Protein AF-B4MRS8-F1 (afdb_monomer)

Organism: Drosophila willistoni (NCBI:txid7260)

Sequence (185 aa):
MADPSFFYTPELISNKNRDVPIPLPDVKRIEYVDEFMSNPDNYSGDIKALTDRLVEKVNECEHSVNLLRNEILQKCAALSQLKKDLLELQCQLRLPDAKERFVDKDEKVVVKFLDEETSYEYDMDTALNNFSVKMSLLYAEIIVTQNDIDVVEHFKNIAMANCTNVIDWFESNQRSEEVNQSTSC

Foldseek 3Di:
DDDPPPPPPPAQPLQVVDPDGQDADPFDFDPDLVVQCPDCVQHVPDLPVNLVVLVVNLVSLVVSLVVLVVVLVVLVVLLVVLVVVLVVLVVCCPDPCSCVQQPVVVPWDWDDGPPDPDIDTDRSVVNNVVSVVSNVVSVVSSVSSVVSSVVSVVSSVSSVVRSVVNVVVVVVVVVVVVVVVVVVD

Radius of gyration: 27.73 Å; Cα contacts (8 Å, |Δi|>4): 143; chains: 1; bounding box: 70×44×82 Å

Solvent-accessible surface area (backbone atoms only — not comparable to full-atom values): 10613 Å² total; per-residue (Å²): 135,82,80,86,78,77,74,78,70,86,69,57,72,58,37,81,80,44,97,72,63,77,74,72,69,95,65,74,74,71,87,51,62,70,64,48,58,68,32,63,91,65,31,79,85,47,67,63,65,42,44,52,58,35,49,48,48,29,50,46,24,51,52,42,40,52,54,43,51,52,48,43,53,52,49,52,51,42,50,53,49,53,54,48,55,51,52,50,54,54,50,50,64,70,41,94,57,30,60,54,42,52,66,75,62,58,48,65,42,78,48,64,54,85,92,45,96,63,71,47,77,27,53,64,69,59,40,55,50,50,54,53,52,52,50,55,50,48,53,52,51,44,53,45,37,50,53,36,37,56,54,38,51,51,41,26,52,39,29,48,50,43,43,50,54,54,51,54,50,52,58,53,49,53,54,52,52,54,54,56,58,66,70,73,112

pLDDT: mean 86.54, std 14.43, range [30.08, 95.88]

Nearest PDB structures (foldseek):
  6h2e-assembly1_P-2  TM=3.551E-01  e=6.543E-01  Aeromonas hydrophila subsp. hydrophila AL09-71
  6r1j-assembly1_D-2  TM=4.018E-01  e=1.081E+00  Aeromonas hydrophila J-1
  6h2d-assembly1_S  TM=4.235E-01  e=1.511E+00  Aeromonas hydrophila subsp. hydrophila AL09-71
  8i7o-assembly1_D4  TM=4.082E-01  e=1.511E+00  Mus musculus
  8j07-assembly1_8A  TM=4.144E-01  e=2.496E+00  Homo sapiens

Secondary structure (DSSP, 8-state):
---TT-------GGGGG-SS----------S-HHHHHH-TTT-SS-HHHHHHHHHHHHHHHHHHHHHHHHHHHHHHHHHHHHHHHHHHHHHHTTSTTHHIIIIIS-PPEEE--TT-S--EEE-HHHHHHHHHHHHHHHHHHHHHHHHHHHHHHHHHHHHHHHHHHHHHHHHHHHHHHHHHHHT--

Structure (mmCIF, N/CA/C/O backbone):
data_AF-B4MRS8-F1
#
_entry.id   AF-B4MRS8-F1
#
loop_
_atom_site.group_PDB
_atom_site.id
_atom_site.type_symbol
_atom_site.label_atom_id
_atom_site.label_alt_id
_atom_site.label_comp_id
_atom_site.label_asym_id
_atom_site.label_entity_id
_atom_site.label_seq_id
_atom_site.pdbx_PDB_ins_code
_atom_site.Cartn_x
_atom_site.Cartn_y
_atom_site.Cartn_z
_atom_site.occupancy
_atom_site.B_iso_or_equiv
_atom_site.auth_seq_id
_atom_site.auth_comp_id
_atom_site.auth_asym_id
_atom_site.auth_atom_id
_atom_site.pdbx_PDB_model_num
ATOM 1 N N . MET A 1 1 ? 4.739 -31.266 -21.211 1.00 32.66 1 MET A N 1
ATOM 2 C CA . MET A 1 1 ? 4.447 -30.020 -21.945 1.00 32.66 1 MET A CA 1
ATOM 3 C C . MET A 1 1 ? 3.941 -29.037 -20.912 1.00 32.66 1 MET A C 1
ATOM 5 O O . MET A 1 1 ? 2.901 -29.302 -20.329 1.00 32.66 1 MET A O 1
ATOM 9 N N . ALA A 1 2 ? 4.751 -28.038 -20.567 1.00 32.91 2 ALA A N 1
ATOM 10 C CA . ALA A 1 2 ? 4.361 -26.990 -19.631 1.00 32.91 2 ALA A CA 1
ATOM 11 C C . ALA A 1 2 ? 3.606 -25.915 -20.418 1.00 32.91 2 ALA A C 1
ATOM 13 O O . ALA A 1 2 ? 4.048 -25.533 -21.500 1.00 32.91 2 ALA A O 1
ATOM 14 N N . ASP A 1 3 ? 2.457 -25.506 -19.899 1.00 30.08 3 ASP A N 1
ATOM 15 C CA . ASP A 1 3 ? 1.628 -24.440 -20.448 1.00 30.08 3 ASP A CA 1
ATOM 16 C C . ASP A 1 3 ? 2.380 -23.095 -20.327 1.00 30.08 3 ASP A C 1
ATOM 18 O O . ASP A 1 3 ? 2.752 -22.723 -19.210 1.00 30.08 3 ASP A O 1
ATOM 22 N N . PRO A 1 4 ? 2.691 -22.384 -21.428 1.00 39.94 4 PRO A N 1
ATOM 23 C CA . PRO A 1 4 ? 3.527 -21.185 -21.383 1.00 39.94 4 PRO A CA 1
ATOM 24 C C . PRO A 1 4 ? 2.757 -19.902 -21.021 1.00 39.94 4 PRO A C 1
ATOM 26 O O . PRO A 1 4 ? 3.321 -18.817 -21.130 1.00 39.94 4 PRO A O 1
ATOM 29 N N . SER A 1 5 ? 1.489 -19.976 -20.597 1.00 38.50 5 SER A N 1
ATOM 30 C CA . SER A 1 5 ? 0.637 -18.787 -20.434 1.00 38.50 5 SER A CA 1
ATOM 31 C C . SER A 1 5 ? 0.381 -18.313 -19.001 1.00 38.50 5 SER A C 1
ATOM 33 O O . SER A 1 5 ? -0.515 -17.498 -18.798 1.00 38.50 5 SER A O 1
ATOM 35 N N . PHE A 1 6 ? 1.166 -18.726 -18.004 1.00 36.03 6 PHE A N 1
ATOM 36 C CA . PHE A 1 6 ? 1.234 -17.963 -16.751 1.00 36.03 6 PHE A CA 1
ATOM 37 C C . PHE A 1 6 ? 2.269 -16.844 -16.898 1.00 36.03 6 PHE A C 1
ATOM 39 O O . PHE A 1 6 ? 3.342 -16.874 -16.298 1.00 36.03 6 PHE A O 1
ATOM 46 N N . PHE A 1 7 ? 1.941 -15.833 -17.707 1.00 34.62 7 PHE A N 1
ATOM 47 C CA . PHE A 1 7 ? 2.542 -14.517 -17.522 1.00 34.62 7 PHE A CA 1
ATOM 48 C C . PHE A 1 7 ? 2.054 -14.019 -16.162 1.00 34.62 7 PHE A C 1
ATOM 50 O O . PHE A 1 7 ? 0.955 -13.487 -16.046 1.00 34.62 7 PHE A O 1
ATOM 57 N N . TYR A 1 8 ? 2.834 -14.278 -15.113 1.00 41.44 8 TYR A N 1
ATOM 58 C CA . TYR A 1 8 ? 2.624 -13.678 -13.804 1.00 41.44 8 TYR A CA 1
ATOM 59 C C . TYR A 1 8 ? 2.848 -12.176 -13.975 1.00 41.44 8 TYR A C 1
ATOM 61 O O . TYR A 1 8 ? 3.977 -11.699 -13.897 1.00 41.44 8 TYR A O 1
ATOM 69 N N . THR A 1 9 ? 1.791 -11.434 -14.299 1.00 51.19 9 THR A N 1
ATOM 70 C CA . THR A 1 9 ? 1.786 -9.989 -14.107 1.00 51.19 9 THR A CA 1
ATOM 71 C C . THR A 1 9 ? 1.809 -9.785 -12.599 1.00 51.19 9 THR A C 1
ATOM 73 O O . THR A 1 9 ? 0.861 -10.217 -11.938 1.00 51.19 9 THR A O 1
ATOM 76 N N . PRO A 1 10 ? 2.890 -9.226 -12.031 1.00 64.94 10 PRO A N 1
ATOM 77 C CA . PRO A 1 10 ? 2.929 -8.961 -10.607 1.00 64.94 10 PRO A CA 1
ATOM 78 C C . PRO A 1 10 ? 1.739 -8.062 -10.281 1.00 64.94 10 PRO A C 1
ATOM 80 O O . PRO A 1 10 ? 1.585 -6.991 -10.853 1.00 64.94 10 PRO A O 1
ATOM 83 N N . GLU A 1 11 ? 0.845 -8.545 -9.431 1.00 79.06 11 GLU A N 1
ATOM 84 C CA . GLU A 1 11 ? -0.301 -7.783 -8.957 1.00 79.06 11 GLU A CA 1
ATOM 85 C C . GLU A 1 11 ? -0.027 -7.379 -7.512 1.00 79.06 11 GLU A C 1
ATOM 87 O O . GLU A 1 11 ? 0.515 -8.170 -6.733 1.00 79.06 11 GLU A O 1
ATOM 92 N N . LEU A 1 12 ? -0.392 -6.148 -7.156 1.00 86.12 12 LEU A N 1
ATOM 93 C CA . LEU A 1 12 ? -0.320 -5.687 -5.775 1.00 86.12 12 LEU A CA 1
ATOM 94 C C . LEU A 1 12 ? -1.256 -6.536 -4.914 1.00 86.12 12 LEU A C 1
ATOM 96 O O . LEU A 1 12 ? -2.421 -6.742 -5.256 1.00 86.12 12 LEU A O 1
ATOM 100 N N . ILE A 1 13 ? -0.766 -7.028 -3.781 1.00 85.25 13 ILE A N 1
ATOM 101 C CA . ILE A 1 13 ? -1.531 -7.925 -2.911 1.00 85.25 13 ILE A CA 1
ATOM 102 C C . ILE A 1 13 ? -2.774 -7.200 -2.385 1.00 85.25 13 ILE A C 1
ATOM 104 O O . ILE A 1 13 ? -3.850 -7.799 -2.307 1.00 85.25 13 ILE A O 1
ATOM 108 N N . SER A 1 14 ? -2.647 -5.906 -2.079 1.00 84.50 14 SER A N 1
ATOM 109 C CA . SER A 1 14 ? -3.760 -5.072 -1.629 1.00 84.50 14 SER A CA 1
ATOM 110 C C . SER A 1 14 ? -4.868 -4.924 -2.674 1.00 84.50 14 SER A C 1
ATOM 112 O O . SER A 1 14 ? -6.012 -4.730 -2.277 1.00 84.50 14 SER A O 1
ATOM 114 N N . ASN A 1 15 ? -4.595 -5.073 -3.979 1.00 86.88 15 ASN A N 1
ATOM 115 C CA . ASN A 1 15 ? -5.623 -4.944 -5.022 1.00 86.88 15 ASN A CA 1
ATOM 116 C C . ASN A 1 15 ? -6.723 -6.004 -4.926 1.00 86.88 15 ASN A C 1
ATOM 118 O O . ASN A 1 15 ? -7.849 -5.734 -5.331 1.00 86.88 15 ASN A O 1
ATOM 122 N N . LYS A 1 16 ? -6.442 -7.166 -4.325 1.00 83.31 16 LYS A N 1
ATOM 123 C CA . LYS A 1 16 ? -7.421 -8.255 -4.169 1.00 83.31 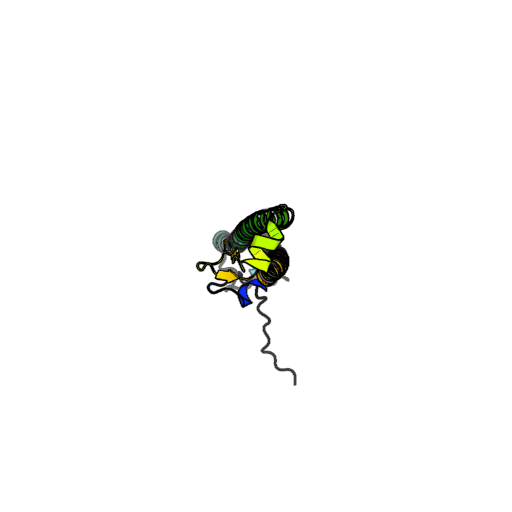16 LYS A CA 1
ATOM 124 C C . LYS A 1 16 ? -8.660 -7.859 -3.365 1.00 83.31 16 LYS A C 1
ATOM 126 O O . LYS A 1 16 ? -9.701 -8.486 -3.518 1.00 83.31 16 LYS A O 1
ATOM 131 N N . ASN A 1 17 ? -8.529 -6.840 -2.518 1.00 75.81 17 ASN A N 1
ATOM 132 C CA . ASN A 1 17 ? -9.584 -6.366 -1.627 1.00 75.81 17 ASN A CA 1
ATOM 133 C C . ASN A 1 17 ? -10.024 -4.927 -1.957 1.00 75.81 17 ASN A C 1
ATOM 135 O O . ASN A 1 17 ? -10.640 -4.279 -1.115 1.00 75.81 17 ASN A O 1
ATOM 139 N N . ARG A 1 18 ? -9.681 -4.399 -3.143 1.00 78.31 18 ARG A N 1
ATOM 140 C CA . ARG A 1 18 ? -10.050 -3.041 -3.573 1.00 78.31 18 ARG A CA 1
ATOM 141 C C . ARG A 1 18 ? -11.173 -3.064 -4.598 1.00 78.31 18 ARG A C 1
ATOM 143 O O . ARG A 1 18 ? -11.138 -3.854 -5.535 1.00 78.31 18 ARG A O 1
ATOM 150 N N . ASP A 1 19 ? -12.057 -2.076 -4.505 1.00 78.25 19 ASP A N 1
ATOM 151 C CA . ASP A 1 19 ? -13.017 -1.775 -5.572 1.00 78.25 19 ASP A CA 1
ATOM 152 C C . ASP A 1 19 ? -12.332 -1.147 -6.796 1.00 78.25 19 ASP A C 1
ATOM 154 O O . ASP A 1 19 ? -12.705 -1.414 -7.938 1.00 78.25 19 ASP A O 1
ATOM 158 N N . VAL A 1 20 ? -11.307 -0.317 -6.560 1.00 81.62 20 VAL A N 1
ATOM 159 C CA . VAL A 1 20 ? -10.505 0.331 -7.607 1.00 81.62 20 VAL A CA 1
ATOM 160 C C . VAL A 1 20 ? -9.033 -0.055 -7.434 1.00 81.62 20 VAL A C 1
ATOM 162 O O . VAL A 1 20 ? -8.395 0.385 -6.472 1.00 81.62 20 VAL A O 1
ATOM 165 N N . PRO A 1 21 ? -8.476 -0.876 -8.340 1.00 86.62 21 PRO A N 1
ATOM 166 C CA . PRO A 1 21 ? -7.089 -1.312 -8.251 1.00 86.62 21 PRO A CA 1
ATOM 167 C C . PRO A 1 21 ? -6.060 -0.179 -8.388 1.00 86.62 21 PRO A C 1
ATOM 169 O O . PRO A 1 21 ? -6.161 0.680 -9.260 1.00 86.62 21 PRO A O 1
ATOM 172 N N . ILE A 1 22 ? -5.016 -0.290 -7.566 1.00 86.81 22 ILE A N 1
ATOM 173 C CA . ILE A 1 22 ? -3.625 0.100 -7.819 1.00 86.81 22 ILE A CA 1
ATOM 174 C C . ILE A 1 22 ? -3.090 -0.123 -9.244 1.00 86.81 22 ILE A C 1
ATOM 176 O O . ILE A 1 22 ? -2.712 -1.277 -9.480 1.00 86.81 22 ILE A O 1
ATOM 180 N N . PRO A 1 23 ? -3.026 0.826 -10.203 1.00 84.50 23 PRO A N 1
ATOM 181 C CA . PRO A 1 23 ? -2.348 0.532 -11.465 1.00 84.50 23 PRO A CA 1
ATOM 182 C C . PRO A 1 23 ? -0.868 0.230 -11.207 1.00 84.50 23 PRO A C 1
ATOM 184 O O . PRO A 1 23 ? -0.184 1.003 -10.545 1.00 84.50 23 PRO A O 1
ATOM 187 N N . LEU A 1 24 ? -0.369 -0.884 -11.743 1.00 85.25 24 LEU A N 1
ATOM 188 C CA . LEU A 1 24 ? 1.055 -1.198 -11.729 1.00 85.25 24 LEU A CA 1
ATOM 189 C C . LEU A 1 24 ? 1.623 -0.994 -13.139 1.00 85.25 24 LEU A C 1
ATOM 191 O O . LEU A 1 24 ? 1.135 -1.630 -14.078 1.00 85.25 24 LEU A O 1
ATOM 195 N N . PRO A 1 25 ? 2.627 -0.125 -13.321 1.00 82.00 25 PRO A N 1
ATOM 196 C CA . PRO A 1 25 ? 3.234 0.071 -14.628 1.00 82.00 25 PRO A CA 1
ATOM 197 C C . PRO A 1 25 ? 3.997 -1.182 -15.077 1.00 82.00 25 PRO A C 1
ATOM 199 O O . PRO A 1 25 ? 4.723 -1.793 -14.292 1.00 82.00 25 PRO A O 1
ATOM 202 N N . ASP A 1 26 ? 3.861 -1.550 -16.356 1.00 85.50 26 ASP A N 1
ATOM 203 C CA . ASP A 1 26 ? 4.644 -2.635 -16.963 1.00 85.50 26 ASP A CA 1
ATOM 204 C C . ASP A 1 26 ? 6.094 -2.176 -17.151 1.00 85.50 26 ASP A C 1
ATOM 206 O O . ASP A 1 26 ? 6.454 -1.544 -18.149 1.00 85.50 26 ASP A O 1
ATOM 210 N N . VAL A 1 27 ? 6.916 -2.446 -16.139 1.00 89.12 27 VAL A N 1
ATOM 211 C CA . VAL A 1 27 ? 8.341 -2.133 -16.133 1.00 89.12 27 VAL A CA 1
ATOM 212 C C . VAL A 1 27 ? 9.137 -3.425 -16.200 1.00 89.12 27 VAL A C 1
ATOM 214 O O . VAL A 1 27 ? 9.132 -4.237 -15.274 1.00 89.12 27 VAL A O 1
ATOM 217 N N . LYS A 1 28 ? 9.891 -3.583 -17.288 1.00 90.19 28 LYS A N 1
ATOM 218 C CA . LYS A 1 28 ? 10.836 -4.686 -17.479 1.00 90.19 28 LYS A CA 1
ATOM 219 C C . LYS A 1 28 ? 12.243 -4.141 -17.596 1.00 90.19 28 LYS A C 1
ATOM 221 O O . LYS A 1 28 ? 12.466 -3.083 -18.184 1.00 90.19 28 LYS A O 1
ATOM 226 N N . ARG A 1 29 ? 13.200 -4.866 -17.030 1.00 92.06 29 ARG A N 1
ATOM 227 C CA . ARG A 1 29 ? 14.612 -4.514 -17.140 1.00 92.06 29 ARG A CA 1
ATOM 228 C C . ARG A 1 29 ? 15.071 -4.660 -18.588 1.00 92.06 29 ARG A C 1
ATOM 230 O O . ARG A 1 29 ? 14.783 -5.668 -19.226 1.00 92.06 29 ARG A O 1
ATOM 237 N N . ILE A 1 30 ? 15.822 -3.680 -19.073 1.00 93.25 30 ILE A N 1
ATOM 238 C CA . ILE A 1 30 ? 16.590 -3.812 -20.309 1.00 93.25 30 ILE A CA 1
ATOM 239 C C . ILE A 1 30 ? 17.845 -4.625 -19.972 1.00 93.25 30 ILE A C 1
ATOM 241 O O . ILE A 1 30 ? 18.734 -4.136 -19.273 1.00 93.25 30 ILE A O 1
ATOM 245 N N . GLU A 1 31 ? 17.892 -5.887 -20.401 1.00 91.12 31 GLU A N 1
ATOM 246 C CA . GLU A 1 31 ? 19.042 -6.771 -20.155 1.00 91.12 31 GLU A CA 1
ATOM 247 C C . GLU A 1 31 ? 20.226 -6.438 -21.070 1.00 91.12 31 GLU A C 1
ATOM 249 O O . GLU A 1 31 ? 21.360 -6.351 -20.600 1.00 91.12 31 GLU A O 1
ATOM 254 N N . TYR A 1 32 ? 19.944 -6.184 -22.351 1.00 93.19 32 TYR A N 1
ATOM 255 C CA . TYR A 1 32 ? 20.936 -5.895 -23.384 1.00 93.19 32 TYR A CA 1
ATOM 256 C C . TYR A 1 32 ? 20.579 -4.588 -24.092 1.00 93.19 32 TYR A C 1
ATOM 258 O O . TYR A 1 32 ? 19.674 -4.541 -24.925 1.00 93.19 32 TYR A O 1
ATOM 266 N N . VAL A 1 33 ? 21.275 -3.504 -23.734 1.00 92.81 33 VAL A N 1
ATOM 267 C CA . VAL A 1 33 ? 20.969 -2.163 -24.257 1.00 92.81 33 VAL A CA 1
ATOM 268 C C . VAL A 1 33 ? 21.228 -2.056 -25.762 1.00 92.81 33 VAL A C 1
ATOM 270 O O . VAL A 1 33 ? 20.426 -1.444 -26.455 1.00 92.81 33 VAL A O 1
AT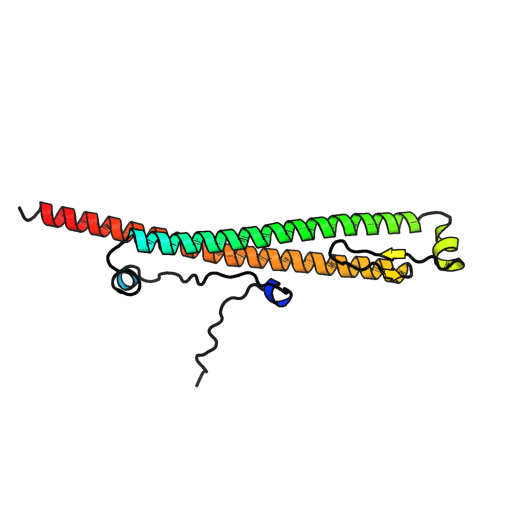OM 273 N N . ASP A 1 34 ? 22.258 -2.721 -26.294 1.00 91.81 34 ASP A N 1
ATOM 274 C CA . ASP A 1 34 ? 22.552 -2.725 -27.735 1.00 91.81 34 ASP A CA 1
ATOM 275 C C . ASP A 1 34 ? 21.400 -3.324 -28.553 1.00 91.81 34 ASP A C 1
ATOM 277 O O . ASP A 1 34 ? 20.960 -2.745 -29.546 1.00 91.81 34 ASP A O 1
ATOM 281 N N . GLU A 1 35 ? 20.871 -4.470 -28.114 1.00 93.62 35 GLU A N 1
ATOM 282 C CA . GLU A 1 35 ? 19.734 -5.134 -28.760 1.00 93.62 35 GLU A CA 1
ATOM 283 C C . GLU A 1 35 ? 18.461 -4.300 -28.626 1.00 93.62 35 GLU A C 1
ATOM 285 O O . GLU A 1 35 ? 17.704 -4.143 -29.585 1.00 93.62 35 GLU A O 1
ATOM 290 N N . PHE A 1 36 ? 18.246 -3.723 -27.441 1.00 93.75 36 PHE A N 1
ATOM 291 C CA . PHE A 1 36 ? 17.111 -2.853 -27.178 1.00 93.75 36 PHE A CA 1
ATOM 292 C C . PHE A 1 36 ? 17.115 -1.626 -28.096 1.00 93.75 36 PHE A C 1
ATOM 294 O O . PHE A 1 36 ? 16.091 -1.338 -28.711 1.00 93.75 36 PHE A O 1
ATOM 301 N N . MET A 1 37 ? 18.261 -0.951 -28.223 1.00 91.06 37 MET A N 1
ATOM 302 C CA . MET A 1 37 ? 18.445 0.245 -29.052 1.00 91.06 37 MET A CA 1
ATOM 303 C C . MET A 1 37 ? 18.463 -0.066 -30.553 1.00 91.06 37 MET A C 1
ATOM 305 O O . MET A 1 37 ? 18.126 0.796 -31.358 1.00 91.06 37 MET A O 1
ATOM 309 N N . SER A 1 38 ? 18.812 -1.291 -30.951 1.00 91.12 38 SER A N 1
ATOM 310 C CA . SER A 1 38 ? 18.778 -1.721 -32.358 1.00 91.12 38 SER A CA 1
ATOM 311 C C . SER A 1 38 ? 17.364 -2.044 -32.858 1.00 91.12 38 SER A C 1
ATOM 313 O O . SER A 1 38 ? 17.156 -2.183 -34.064 1.00 91.12 38 SER A O 1
ATOM 315 N N . ASN A 1 39 ? 16.389 -2.192 -31.955 1.00 91.75 39 ASN A N 1
ATOM 316 C CA . ASN A 1 39 ? 15.009 -2.491 -32.317 1.00 91.75 39 ASN A CA 1
ATOM 317 C C . ASN A 1 39 ? 14.227 -1.195 -32.639 1.00 91.75 39 ASN A C 1
ATOM 319 O O . ASN A 1 39 ? 14.040 -0.370 -31.739 1.00 91.75 39 ASN A O 1
ATOM 323 N N . PRO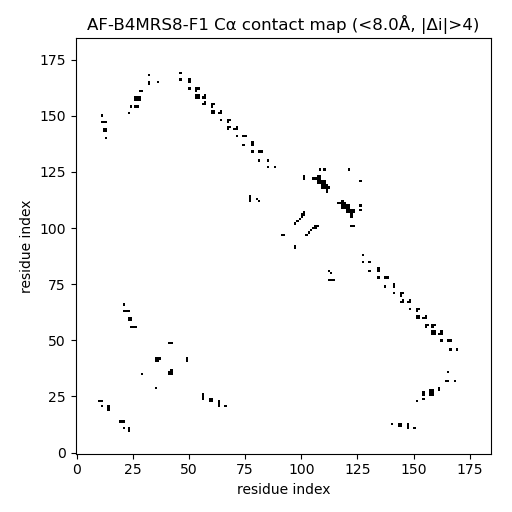 A 1 40 ? 13.698 -1.030 -33.869 1.00 88.69 40 PRO A N 1
ATOM 324 C CA . PRO A 1 40 ? 12.954 0.167 -34.265 1.00 88.69 40 PRO A CA 1
ATOM 325 C C . PRO A 1 40 ? 11.642 0.382 -33.491 1.00 88.69 40 PRO A C 1
ATOM 327 O O . PRO A 1 40 ? 11.182 1.519 -33.396 1.00 88.69 40 PRO A O 1
ATOM 330 N N . ASP A 1 41 ? 11.057 -0.669 -32.904 1.00 89.12 41 ASP A N 1
ATOM 331 C CA . ASP A 1 41 ? 9.861 -0.558 -32.052 1.00 89.12 41 ASP A CA 1
ATOM 332 C C . ASP A 1 41 ? 10.183 0.102 -30.696 1.00 89.12 41 ASP A C 1
ATOM 334 O O . ASP A 1 41 ? 9.331 0.732 -30.056 1.00 89.12 41 ASP A O 1
ATOM 338 N N . ASN A 1 42 ? 11.436 -0.024 -30.251 1.00 87.50 42 ASN A N 1
ATOM 339 C CA . ASN A 1 42 ? 11.927 0.567 -29.010 1.00 87.50 42 ASN A CA 1
ATOM 340 C C . ASN A 1 42 ? 12.538 1.949 -29.257 1.00 87.50 42 ASN A C 1
ATOM 342 O O . ASN A 1 42 ? 12.229 2.889 -28.525 1.00 87.50 42 ASN A O 1
ATOM 346 N N . TYR A 1 43 ? 13.375 2.077 -30.290 1.00 90.94 43 TYR A N 1
ATOM 347 C CA . TYR A 1 43 ? 14.137 3.281 -30.597 1.00 90.94 43 TYR A CA 1
ATOM 348 C C . TYR A 1 43 ? 14.028 3.655 -32.079 1.00 90.94 43 TYR A C 1
ATOM 350 O O . TYR A 1 43 ? 14.567 2.989 -32.958 1.00 90.94 43 TYR A O 1
ATOM 358 N N . SER A 1 44 ? 13.374 4.782 -32.359 1.00 89.31 44 SER A N 1
ATOM 359 C CA . SER A 1 44 ? 13.171 5.302 -33.717 1.00 89.31 44 SER A CA 1
ATOM 360 C C . SER A 1 44 ? 14.241 6.312 -34.157 1.00 89.31 44 SER A C 1
ATOM 362 O O . SER A 1 44 ? 13.993 7.108 -35.061 1.00 89.31 44 SER A O 1
ATOM 364 N N . GLY A 1 45 ? 15.397 6.353 -33.485 1.00 85.88 45 GLY A N 1
ATOM 365 C CA . GLY A 1 45 ? 16.421 7.385 -33.699 1.00 85.88 45 GLY A CA 1
ATOM 366 C C . GLY A 1 45 ? 16.229 8.668 -32.876 1.00 85.88 45 GLY A C 1
ATOM 367 O O . GLY A 1 45 ? 17.063 9.565 -32.956 1.00 85.88 45 GLY A O 1
ATOM 368 N N . ASP A 1 46 ? 15.156 8.765 -32.082 1.00 90.75 46 ASP A N 1
ATOM 369 C CA . ASP A 1 46 ? 14.882 9.904 -31.199 1.00 90.75 46 ASP A CA 1
ATOM 370 C C . ASP A 1 46 ? 15.089 9.510 -29.730 1.00 90.75 46 ASP A C 1
ATOM 372 O O . ASP A 1 46 ? 14.231 8.891 -29.092 1.00 90.75 46 ASP A O 1
ATOM 376 N N . ILE A 1 47 ? 16.257 9.871 -29.190 1.00 91.44 47 ILE A N 1
ATOM 377 C CA . ILE A 1 47 ? 16.626 9.562 -27.803 1.00 91.44 47 ILE A CA 1
ATOM 378 C C . ILE A 1 47 ? 15.736 10.295 -26.802 1.00 91.44 47 ILE A C 1
ATOM 380 O O . ILE A 1 47 ? 15.481 9.780 -25.713 1.00 91.44 47 ILE A O 1
ATOM 384 N N . LYS A 1 48 ? 15.226 11.476 -27.168 1.00 91.31 48 LYS A N 1
ATOM 385 C CA . LYS A 1 48 ? 14.369 12.268 -26.294 1.00 91.31 48 LYS A CA 1
ATOM 386 C C . LYS A 1 48 ? 13.017 11.587 -26.148 1.00 91.31 48 LYS A C 1
ATOM 388 O O . LYS A 1 48 ? 12.585 11.367 -25.025 1.00 91.31 48 LYS A O 1
ATOM 393 N N . ALA A 1 49 ? 12.405 11.171 -27.256 1.00 92.25 49 ALA A N 1
ATOM 394 C CA . ALA A 1 49 ? 11.137 10.443 -27.223 1.00 92.25 49 ALA A CA 1
ATOM 395 C C . ALA A 1 49 ? 11.235 9.131 -26.419 1.00 92.25 49 ALA A C 1
ATOM 397 O O . ALA A 1 49 ? 10.324 8.796 -25.660 1.00 92.25 49 ALA A O 1
ATOM 398 N N . LEU A 1 50 ? 12.347 8.398 -26.549 1.00 92.62 50 LEU A N 1
ATOM 399 C CA . LEU A 1 50 ? 12.599 7.196 -25.749 1.00 92.62 50 LEU A CA 1
ATOM 400 C C . LEU A 1 50 ? 12.775 7.525 -24.258 1.00 92.62 50 LEU A C 1
ATOM 402 O O . LEU A 1 50 ? 12.164 6.878 -23.408 1.00 92.62 50 LEU A O 1
ATOM 406 N N . THR A 1 51 ? 13.572 8.542 -23.938 1.00 92.25 51 THR A N 1
ATOM 407 C CA . THR A 1 51 ? 13.800 8.969 -22.551 1.00 92.25 51 THR A CA 1
ATOM 408 C C . THR A 1 51 ? 12.504 9.448 -21.901 1.00 92.25 51 THR A C 1
ATOM 410 O O . THR A 1 51 ? 12.212 9.037 -20.782 1.00 92.25 51 THR A O 1
ATOM 413 N N . ASP A 1 52 ? 11.682 10.228 -22.608 1.00 93.88 52 ASP A N 1
ATOM 414 C CA . ASP A 1 52 ? 10.386 10.709 -22.118 1.00 93.88 52 ASP A CA 1
ATOM 415 C C . ASP A 1 52 ? 9.456 9.530 -21.770 1.00 93.88 52 ASP A C 1
ATOM 417 O O . ASP A 1 52 ? 8.876 9.508 -20.683 1.00 93.88 52 ASP A O 1
ATOM 421 N N . ARG A 1 53 ? 9.389 8.493 -22.623 1.00 92.69 53 ARG A N 1
ATOM 422 C CA . ARG A 1 53 ? 8.628 7.255 -22.348 1.00 92.69 53 ARG A CA 1
ATOM 423 C C . ARG A 1 53 ? 9.135 6.505 -21.114 1.00 92.69 53 ARG A C 1
ATOM 425 O O . ARG A 1 53 ? 8.339 5.966 -20.348 1.00 92.69 53 ARG A O 1
ATOM 432 N N . LEU A 1 54 ? 10.451 6.411 -20.925 1.00 92.81 54 LEU A N 1
ATOM 433 C CA . LEU A 1 54 ? 11.024 5.713 -19.769 1.00 92.81 54 LEU A CA 1
ATOM 434 C C . LEU A 1 54 ? 10.827 6.518 -18.472 1.00 92.81 54 LEU A C 1
ATOM 436 O O . LEU A 1 54 ? 10.512 5.943 -17.430 1.00 92.81 54 LEU A O 1
ATOM 440 N N . VAL A 1 55 ? 10.930 7.848 -18.539 1.00 94.38 55 VAL A N 1
ATOM 441 C CA . VAL A 1 55 ? 10.629 8.758 -17.424 1.00 94.38 55 VAL A CA 1
ATOM 442 C C . VAL A 1 55 ? 9.149 8.701 -17.048 1.00 94.38 55 VAL A C 1
ATOM 444 O O . VAL A 1 55 ? 8.825 8.697 -15.861 1.00 94.38 55 VAL A O 1
ATOM 447 N N . GLU A 1 56 ? 8.244 8.580 -18.019 1.00 95.06 56 GLU A N 1
ATOM 448 C CA . GLU A 1 56 ? 6.820 8.357 -17.756 1.00 95.06 56 GLU A CA 1
ATOM 449 C C . GLU A 1 56 ? 6.602 7.110 -16.886 1.00 95.06 56 GLU A C 1
ATOM 451 O O . GLU A 1 56 ? 5.874 7.179 -15.897 1.00 95.06 56 GLU A O 1
ATOM 456 N N . LYS A 1 57 ? 7.329 6.012 -17.137 1.00 93.62 57 LYS A N 1
ATOM 457 C CA . LYS A 1 57 ? 7.277 4.813 -16.280 1.00 93.62 57 LYS A CA 1
ATOM 458 C C . LYS A 1 57 ? 7.766 5.054 -14.857 1.00 93.62 57 LYS A C 1
ATOM 460 O O . LYS A 1 57 ? 7.175 4.522 -13.915 1.00 93.62 57 LYS A O 1
ATOM 465 N N . VAL A 1 58 ? 8.795 5.880 -14.669 1.00 95.12 58 VAL A N 1
ATOM 466 C CA . VAL A 1 58 ? 9.245 6.291 -13.326 1.00 95.12 58 VAL A CA 1
ATOM 467 C C . VAL A 1 58 ? 8.141 7.073 -12.608 1.00 95.12 58 VAL A C 1
ATOM 469 O O . VAL A 1 58 ? 7.855 6.796 -11.440 1.00 95.12 58 VAL A O 1
ATOM 472 N N . ASN A 1 59 ? 7.487 7.999 -13.312 1.00 95.69 59 ASN A N 1
ATOM 473 C CA . ASN A 1 59 ? 6.408 8.821 -12.767 1.00 95.69 59 ASN A CA 1
ATOM 474 C C . ASN A 1 59 ? 5.163 7.989 -12.424 1.00 95.69 59 ASN A C 1
ATOM 476 O O . ASN A 1 59 ? 4.556 8.201 -11.376 1.00 95.69 59 ASN A O 1
ATOM 480 N N . GLU A 1 60 ? 4.802 7.009 -13.257 1.00 94.75 60 GLU A N 1
ATOM 481 C CA . GLU A 1 60 ? 3.720 6.055 -12.979 1.00 94.75 60 GLU A CA 1
ATOM 482 C C . GLU A 1 60 ? 4.005 5.235 -11.705 1.00 94.75 60 GLU A C 1
ATOM 484 O O . GLU A 1 60 ? 3.123 5.068 -10.854 1.00 94.75 60 GLU A O 1
ATOM 489 N N . CYS A 1 61 ? 5.249 4.768 -11.521 1.00 95.00 61 CYS A N 1
ATOM 490 C CA . CYS A 1 61 ? 5.653 4.076 -10.292 1.00 95.00 61 CYS A CA 1
ATOM 491 C C . CYS A 1 61 ? 5.543 5.006 -9.077 1.00 95.00 61 CYS A C 1
ATOM 493 O O . CYS A 1 61 ? 5.002 4.629 -8.040 1.00 95.00 61 CYS A O 1
ATOM 495 N N . GLU A 1 62 ? 6.038 6.239 -9.195 1.00 95.75 62 GLU A N 1
ATOM 496 C CA . GLU A 1 62 ? 6.001 7.219 -8.110 1.00 95.75 62 GLU A CA 1
ATOM 497 C C . GLU A 1 62 ? 4.574 7.606 -7.716 1.00 95.75 62 GLU A C 1
ATOM 499 O O . GLU A 1 62 ? 4.259 7.697 -6.528 1.00 95.75 62 GLU A O 1
ATOM 504 N N . HIS A 1 63 ? 3.689 7.769 -8.697 1.00 95.19 63 HIS A N 1
ATOM 505 C CA . HIS A 1 63 ? 2.272 7.987 -8.449 1.00 95.19 63 HIS A CA 1
ATOM 506 C C . HIS A 1 63 ? 1.668 6.840 -7.628 1.00 95.19 63 HIS A C 1
ATOM 508 O O . HIS A 1 63 ? 1.017 7.082 -6.610 1.00 95.19 63 HIS A O 1
ATOM 514 N N . SER A 1 64 ? 1.959 5.599 -8.013 1.00 94.56 64 SER A N 1
ATOM 515 C CA . SER A 1 64 ? 1.465 4.397 -7.335 1.00 94.56 64 SER A CA 1
ATOM 516 C C . SER A 1 64 ? 1.991 4.283 -5.898 1.00 94.56 64 SER A C 1
ATOM 518 O O . SER A 1 64 ? 1.213 4.034 -4.976 1.00 94.56 64 SER A O 1
ATOM 520 N N . VAL A 1 65 ? 3.279 4.573 -5.666 1.00 95.50 65 VAL A N 1
ATOM 521 C CA . VAL A 1 65 ? 3.861 4.657 -4.311 1.00 95.50 65 VAL A CA 1
ATOM 522 C C . VAL A 1 65 ? 3.145 5.708 -3.463 1.00 95.50 65 VAL A C 1
ATOM 524 O O . VAL A 1 65 ? 2.846 5.463 -2.295 1.00 95.50 65 VAL A O 1
ATOM 527 N N . ASN A 1 66 ? 2.848 6.880 -4.028 1.00 95.75 66 ASN A N 1
ATOM 528 C CA . ASN A 1 66 ? 2.171 7.948 -3.295 1.00 95.75 66 ASN A CA 1
ATOM 529 C C . ASN A 1 66 ? 0.741 7.561 -2.899 1.00 95.75 66 ASN A C 1
ATOM 531 O O . ASN A 1 66 ? 0.327 7.847 -1.775 1.00 95.75 66 ASN A O 1
ATOM 535 N N . LEU A 1 67 ? 0.005 6.875 -3.778 1.00 94.44 67 LEU A N 1
ATOM 536 C CA . LEU A 1 67 ? -1.319 6.340 -3.451 1.00 94.44 67 LEU A CA 1
ATOM 537 C C . LEU A 1 67 ? -1.247 5.340 -2.287 1.00 94.44 67 LEU A C 1
ATOM 539 O O . LEU A 1 67 ? -1.974 5.494 -1.305 1.00 94.44 67 LEU A O 1
ATOM 543 N N . LEU A 1 68 ? -0.318 4.381 -2.348 1.00 94.56 68 LEU A N 1
ATOM 544 C CA . LEU A 1 68 ? -0.120 3.383 -1.291 1.00 94.56 68 LEU A CA 1
ATOM 545 C C . LEU A 1 68 ? 0.298 4.021 0.046 1.00 94.56 68 LEU A C 1
ATOM 547 O O . LEU A 1 68 ? -0.212 3.652 1.104 1.00 94.56 68 LEU A O 1
ATOM 551 N N . ARG A 1 69 ? 1.183 5.026 0.025 1.00 95.88 69 ARG A N 1
ATOM 552 C CA . ARG A 1 69 ? 1.585 5.769 1.234 1.00 95.88 69 ARG A CA 1
ATOM 553 C C . ARG A 1 69 ? 0.419 6.526 1.860 1.00 95.88 69 ARG A C 1
ATOM 555 O O . ARG A 1 69 ? 0.257 6.488 3.079 1.00 95.88 69 ARG A O 1
ATOM 562 N N . ASN A 1 70 ? -0.399 7.191 1.047 1.00 94.62 70 ASN A N 1
ATOM 563 C CA . ASN A 1 70 ? -1.585 7.896 1.534 1.00 94.62 70 ASN A CA 1
ATOM 564 C C . ASN A 1 70 ? -2.568 6.938 2.214 1.00 94.62 70 ASN A C 1
ATOM 566 O O . ASN A 1 70 ? -3.145 7.267 3.248 1.00 94.62 70 ASN A O 1
ATOM 570 N N . GLU A 1 71 ? -2.714 5.733 1.680 1.00 92.25 71 GLU A N 1
ATOM 571 C CA . GLU A 1 71 ? -3.557 4.701 2.270 1.00 92.25 71 GLU A CA 1
ATOM 572 C C . GLU A 1 71 ? -3.005 4.164 3.595 1.00 92.25 71 GLU A C 1
ATOM 574 O O . GLU A 1 71 ? -3.763 4.007 4.552 1.00 92.25 71 GLU A O 1
ATOM 579 N N . ILE A 1 72 ? -1.689 3.954 3.704 1.00 94.44 72 ILE A N 1
ATOM 580 C CA . ILE A 1 72 ? -1.061 3.624 4.992 1.00 94.44 72 ILE A CA 1
ATOM 581 C C . ILE A 1 72 ? -1.353 4.719 6.020 1.00 94.44 72 ILE A C 1
ATOM 583 O O . ILE A 1 72 ? -1.700 4.408 7.159 1.00 94.44 72 ILE A O 1
ATOM 587 N N . LEU A 1 73 ? -1.267 5.997 5.637 1.00 95.19 73 LEU A N 1
ATOM 588 C CA . LEU A 1 73 ? -1.589 7.105 6.542 1.00 95.19 73 LEU A CA 1
ATOM 589 C C . LEU A 1 73 ? -3.048 7.056 7.013 1.00 95.19 73 LEU A C 1
ATOM 591 O O . LEU A 1 73 ? -3.306 7.219 8.207 1.00 95.19 73 LEU A O 1
ATOM 595 N N . GLN A 1 74 ? -3.991 6.785 6.109 1.00 92.50 74 GLN A N 1
ATOM 596 C CA . GLN A 1 74 ? -5.410 6.641 6.449 1.00 92.50 74 GLN A CA 1
ATOM 597 C C . GLN A 1 74 ? -5.652 5.458 7.397 1.00 92.50 74 GLN A C 1
ATOM 599 O O . GLN A 1 74 ? -6.308 5.622 8.428 1.00 92.50 74 GLN A O 1
ATOM 604 N N . LYS A 1 75 ? -5.061 4.291 7.118 1.00 92.81 75 LYS A N 1
ATOM 605 C CA . LYS A 1 75 ? -5.168 3.098 7.975 1.00 92.81 75 LYS A CA 1
ATOM 606 C C . LYS A 1 75 ? -4.533 3.313 9.348 1.00 92.81 75 LYS A C 1
ATOM 608 O O . LYS A 1 75 ? -5.118 2.940 10.362 1.00 92.81 75 LYS A O 1
ATOM 613 N N . CYS A 1 76 ? -3.383 3.981 9.417 1.00 94.25 76 CYS A N 1
ATOM 614 C CA . CYS A 1 76 ? -2.746 4.369 10.677 1.00 94.25 76 CYS A CA 1
ATOM 615 C C . CYS A 1 76 ? -3.607 5.345 11.494 1.00 94.25 76 CYS A C 1
ATOM 617 O O . CYS A 1 76 ? -3.655 5.246 12.725 1.00 94.25 76 CYS A O 1
ATOM 619 N N . ALA A 1 77 ? -4.303 6.276 10.834 1.00 93.56 77 ALA A N 1
ATOM 620 C CA . ALA A 1 77 ? -5.252 7.167 11.493 1.00 93.56 77 ALA A CA 1
ATOM 621 C C . ALA A 1 77 ? -6.460 6.391 12.047 1.00 93.56 77 ALA A C 1
ATOM 623 O O . ALA A 1 77 ? -6.792 6.560 13.223 1.00 93.56 77 ALA A O 1
ATOM 624 N N . ALA A 1 78 ? -7.051 5.489 11.254 1.00 93.12 78 ALA A N 1
ATOM 625 C CA . ALA A 1 78 ? -8.146 4.619 11.691 1.00 93.12 78 ALA A CA 1
ATOM 626 C C . ALA A 1 78 ? -7.733 3.747 12.886 1.00 93.12 78 ALA A C 1
ATOM 628 O O . ALA A 1 78 ? -8.424 3.707 13.900 1.00 93.12 78 ALA A O 1
ATOM 629 N N . LEU A 1 79 ? -6.550 3.133 12.821 1.00 94.12 79 LEU A N 1
ATOM 630 C CA . LEU A 1 79 ? -5.978 2.326 13.897 1.00 94.12 79 LEU A CA 1
ATOM 631 C C . LEU A 1 79 ? -5.742 3.139 15.180 1.00 94.12 79 LEU A C 1
ATOM 633 O O . LEU A 1 79 ? -5.994 2.666 16.290 1.00 94.12 79 LEU A O 1
ATOM 637 N N . SER A 1 80 ? -5.269 4.379 15.040 1.00 92.88 80 SER A N 1
ATOM 638 C CA . SER A 1 80 ? -5.063 5.282 16.175 1.00 92.88 80 SER A CA 1
ATOM 639 C C . SER A 1 80 ? -6.381 5.662 16.842 1.00 92.88 80 SER A C 1
ATOM 641 O O . SER A 1 80 ? -6.432 5.744 18.070 1.00 92.88 80 SER A O 1
ATOM 643 N N . GLN A 1 81 ? -7.437 5.883 16.057 1.00 92.75 81 GLN A N 1
ATOM 644 C CA . GLN A 1 81 ? -8.772 6.147 16.585 1.00 92.75 81 GLN A CA 1
ATOM 645 C C . GLN A 1 81 ? -9.336 4.906 17.283 1.00 92.75 81 GLN A C 1
ATOM 647 O O . GLN A 1 81 ? -9.698 4.986 18.451 1.00 92.75 81 GLN A O 1
ATOM 652 N N . LEU A 1 82 ? -9.250 3.742 16.639 1.00 93.75 82 LEU A N 1
ATOM 653 C CA . LEU A 1 82 ? -9.680 2.456 17.188 1.00 93.75 82 LEU A CA 1
ATOM 654 C C . LEU A 1 82 ? -9.053 2.165 18.558 1.00 93.75 82 LEU A C 1
ATOM 656 O O . LEU A 1 82 ? -9.712 1.692 19.480 1.00 93.75 82 LEU A O 1
ATOM 660 N N . LYS A 1 83 ? -7.761 2.479 18.712 1.00 92.56 83 LYS A N 1
ATOM 661 C CA . LYS A 1 83 ? -7.057 2.342 19.989 1.00 92.56 83 LYS A CA 1
ATOM 662 C C . LYS A 1 83 ? -7.615 3.278 21.063 1.00 92.56 83 LYS A C 1
ATOM 664 O O . LYS A 1 83 ? -7.687 2.871 22.220 1.00 92.56 83 LYS A O 1
ATOM 669 N N . LYS A 1 84 ? -7.968 4.519 20.716 1.00 92.88 84 LYS A N 1
ATOM 670 C CA . LYS A 1 84 ? -8.584 5.462 21.664 1.00 92.88 84 LYS A CA 1
ATOM 671 C C . LYS A 1 84 ? -9.955 4.963 22.100 1.00 92.88 84 LYS A C 1
ATOM 673 O O . LYS A 1 84 ? -10.193 4.906 23.300 1.00 92.88 84 LYS A O 1
ATOM 678 N N . ASP A 1 85 ? -10.776 4.529 21.150 1.00 91.25 85 ASP A N 1
ATOM 679 C CA . ASP A 1 85 ? -12.129 4.032 21.414 1.00 91.25 85 ASP A CA 1
ATOM 680 C C . ASP A 1 85 ? -12.086 2.785 22.312 1.00 91.25 85 ASP A C 1
ATOM 682 O O . ASP A 1 85 ? -12.810 2.691 23.302 1.00 91.25 85 ASP A O 1
ATOM 686 N N . LEU A 1 86 ? -11.154 1.861 22.047 1.00 91.94 86 LEU A N 1
ATOM 687 C CA . LEU A 1 86 ? -10.940 0.684 22.890 1.00 91.94 86 LEU A CA 1
ATOM 688 C C . LEU A 1 86 ? -10.487 1.058 24.311 1.00 91.94 86 LEU A C 1
ATOM 690 O O . LEU A 1 86 ? -10.951 0.464 25.283 1.00 91.94 86 LEU A O 1
ATOM 694 N N . LEU A 1 87 ? -9.576 2.026 24.453 1.00 92.00 87 LEU A N 1
ATOM 695 C CA . LEU A 1 87 ? -9.126 2.498 25.767 1.00 92.00 87 LEU A CA 1
ATOM 696 C C . LEU A 1 87 ? -10.251 3.197 26.533 1.00 92.00 87 LEU A C 1
ATOM 698 O O . LEU A 1 87 ? -10.364 3.017 27.744 1.00 92.00 87 LEU A O 1
ATOM 702 N N . GLU A 1 88 ? -11.088 3.969 25.846 1.00 92.00 88 GLU A N 1
ATOM 703 C CA . GLU A 1 88 ? -12.266 4.594 26.439 1.00 92.00 88 GLU A CA 1
ATOM 704 C C . GLU A 1 88 ? -13.253 3.536 26.933 1.00 92.00 88 GLU A C 1
ATOM 706 O O . GLU A 1 88 ? -13.681 3.590 28.088 1.00 92.00 88 GLU A O 1
ATOM 711 N N . LEU A 1 89 ? -13.529 2.515 26.120 1.00 90.31 89 LEU A N 1
ATOM 712 C CA . LEU A 1 89 ? -14.394 1.404 26.506 1.00 90.31 89 LEU A CA 1
ATOM 713 C C . LEU A 1 89 ? -13.840 0.642 27.722 1.00 90.31 89 LEU A C 1
ATOM 715 O O . LEU A 1 89 ? -14.565 0.347 28.673 1.00 90.31 89 LEU A O 1
ATOM 719 N N . GLN A 1 90 ? -12.527 0.403 27.756 1.00 89.62 90 GLN A N 1
ATOM 720 C CA . GLN A 1 90 ? -11.856 -0.174 28.924 1.00 89.62 90 GLN A CA 1
ATOM 721 C C . GLN A 1 90 ? -11.937 0.721 30.168 1.00 89.62 90 GLN A C 1
ATOM 723 O O . GLN A 1 90 ? -12.007 0.207 31.285 1.00 89.62 90 GLN A O 1
ATOM 728 N N . CYS A 1 91 ? -11.921 2.046 30.013 1.00 91.38 91 CYS A N 1
ATOM 729 C CA . CYS A 1 91 ? -12.133 2.973 31.122 1.00 91.38 91 CYS A CA 1
ATOM 730 C C . CYS A 1 91 ? -13.574 2.910 31.644 1.00 91.38 91 CYS A C 1
ATOM 732 O O . CYS A 1 91 ? -13.757 2.877 32.860 1.00 91.38 91 CYS A O 1
ATOM 734 N N . GLN A 1 92 ? -14.574 2.821 30.760 1.00 89.75 92 GLN A N 1
ATOM 735 C CA . GLN A 1 92 ? -15.982 2.646 31.145 1.00 89.75 92 GLN A CA 1
ATOM 736 C C . GLN A 1 92 ? -16.184 1.369 31.970 1.00 89.75 92 GLN A C 1
ATOM 738 O O . GLN A 1 92 ? -16.881 1.389 32.978 1.00 89.75 92 GLN A O 1
ATOM 743 N N . LEU A 1 93 ? -15.492 0.283 31.616 1.00 89.19 93 LEU A N 1
ATOM 744 C CA . LEU A 1 93 ? -15.513 -0.981 32.361 1.00 89.19 93 LEU A CA 1
ATOM 745 C C . LEU A 1 93 ? -14.918 -0.909 33.771 1.00 89.19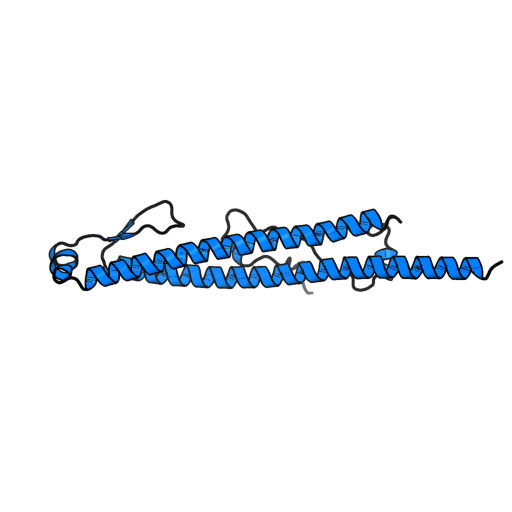 93 LEU A C 1
ATOM 747 O O . LEU A 1 93 ? -15.186 -1.775 34.602 1.00 89.19 93 LEU A O 1
ATOM 751 N N . ARG A 1 94 ? -14.088 0.098 34.049 1.00 91.06 94 ARG A N 1
ATOM 752 C CA . ARG A 1 94 ? -13.480 0.306 35.369 1.00 91.06 94 ARG A CA 1
ATOM 753 C C . ARG A 1 94 ? -14.328 1.190 36.276 1.00 91.06 94 ARG A C 1
ATOM 755 O O . ARG A 1 94 ? -13.965 1.363 37.440 1.00 91.06 94 ARG A O 1
ATOM 762 N N . LEU A 1 95 ? -15.413 1.772 35.763 1.00 93.81 95 LEU A N 1
ATOM 763 C CA . LEU A 1 95 ? -16.296 2.596 36.573 1.00 93.81 95 LEU A CA 1
ATOM 764 C C . LEU A 1 95 ? -17.084 1.727 37.571 1.00 93.81 95 LEU A C 1
ATOM 766 O O . LEU A 1 95 ? -17.435 0.588 37.254 1.00 93.81 95 LEU A O 1
ATOM 770 N N . PRO A 1 96 ? -17.376 2.232 38.786 1.00 93.56 96 PRO A N 1
ATOM 771 C CA . PRO A 1 96 ? -18.063 1.451 39.820 1.00 93.56 96 PRO A CA 1
ATOM 772 C C . PRO A 1 96 ? -19.461 0.956 39.421 1.00 93.56 96 PRO A C 1
ATOM 774 O O . PRO A 1 96 ? -19.934 -0.044 39.955 1.00 93.56 96 PRO A O 1
ATOM 777 N N . ASP A 1 97 ? -20.116 1.651 38.493 1.00 93.25 97 ASP A N 1
ATOM 778 C CA . ASP A 1 97 ? -21.452 1.366 37.970 1.00 93.25 97 ASP A CA 1
ATOM 779 C C . ASP A 1 97 ? -21.441 0.451 36.731 1.00 93.25 97 ASP A C 1
ATOM 781 O O . ASP A 1 97 ? -22.504 0.094 36.225 1.00 93.25 97 ASP A O 1
ATOM 785 N N . ALA A 1 98 ? -20.267 0.020 36.252 1.00 90.12 98 ALA A N 1
ATOM 786 C CA . ALA A 1 98 ? -20.135 -0.762 35.022 1.00 90.12 98 ALA A CA 1
ATOM 787 C C . ALA A 1 98 ? -20.955 -2.061 35.043 1.00 90.12 98 ALA A C 1
ATOM 789 O O . ALA A 1 98 ? -21.585 -2.411 34.047 1.00 90.12 98 ALA A O 1
ATOM 790 N N . LYS A 1 99 ? -20.993 -2.766 36.183 1.00 90.81 99 LYS A N 1
ATOM 791 C CA . LYS A 1 99 ? -21.804 -3.983 36.326 1.00 90.81 99 LYS A CA 1
ATOM 792 C C . LYS A 1 99 ? -23.294 -3.678 36.163 1.00 90.81 99 LYS A C 1
ATOM 794 O O . LYS A 1 99 ? -23.981 -4.371 35.422 1.00 90.81 99 LYS A O 1
ATOM 799 N N . GLU A 1 100 ? -23.774 -2.628 36.821 1.00 93.31 100 GLU A N 1
ATOM 800 C CA . GLU A 1 100 ? -25.179 -2.238 36.729 1.00 93.31 100 GLU A CA 1
ATOM 801 C C . GLU A 1 100 ? -25.542 -1.856 35.289 1.00 93.31 100 GLU A C 1
ATOM 803 O O . GLU A 1 100 ? -26.568 -2.285 34.774 1.00 93.31 100 GLU A O 1
ATOM 808 N N . ARG A 1 101 ? -24.681 -1.083 34.620 1.00 92.06 101 ARG A N 1
ATOM 809 C CA . ARG A 1 101 ? -24.901 -0.606 33.250 1.00 92.06 101 ARG A CA 1
ATOM 810 C C . ARG A 1 101 ? -24.870 -1.728 32.217 1.00 92.06 101 ARG A C 1
ATOM 812 O O . ARG A 1 101 ? -25.840 -1.920 31.491 1.00 92.06 101 ARG A O 1
ATOM 819 N N . PHE A 1 102 ? -23.780 -2.485 32.161 1.00 92.00 102 PHE A N 1
ATOM 820 C CA . PHE A 1 102 ? -23.540 -3.422 31.062 1.00 92.00 102 PHE A CA 1
ATOM 821 C C . PHE A 1 102 ? -24.071 -4.834 31.326 1.00 92.00 102 PHE A C 1
ATOM 823 O O . PHE A 1 102 ? -24.353 -5.547 30.371 1.00 92.00 102 PHE A O 1
ATOM 830 N N . VAL A 1 103 ? -24.221 -5.248 32.591 1.00 88.38 103 VAL A N 1
ATOM 831 C CA . VAL A 1 103 ? -24.704 -6.599 32.940 1.00 88.38 103 VAL A CA 1
ATOM 832 C C . VAL A 1 103 ? -26.163 -6.567 33.378 1.00 88.38 103 VAL A C 1
ATOM 834 O O . VAL A 1 103 ? -26.973 -7.322 32.850 1.00 88.38 103 VAL A O 1
ATOM 837 N N . ASP A 1 104 ? -26.513 -5.693 34.325 1.00 90.62 104 ASP A N 1
ATOM 838 C CA . ASP A 1 104 ? -27.859 -5.703 34.911 1.00 90.62 104 ASP A CA 1
ATOM 839 C C . ASP A 1 104 ? -28.882 -4.956 34.030 1.00 90.62 104 ASP A C 1
ATOM 841 O O . ASP A 1 104 ? -30.051 -5.341 33.975 1.00 90.62 104 ASP A O 1
ATOM 845 N N . LYS A 1 105 ? -28.450 -3.896 33.331 1.00 91.75 105 LYS A N 1
ATOM 846 C CA . LYS A 1 105 ? -29.280 -3.067 32.435 1.00 91.75 105 LYS A CA 1
ATOM 847 C C . LYS A 1 105 ? -29.075 -3.342 30.942 1.00 91.75 105 LYS A C 1
ATOM 849 O O . LYS A 1 105 ? -29.802 -2.759 30.142 1.00 91.75 105 LYS A O 1
ATOM 854 N N . ASP A 1 106 ? -28.129 -4.212 30.582 1.00 90.81 106 ASP A N 1
ATOM 855 C CA . ASP A 1 106 ? -27.792 -4.577 29.194 1.00 90.81 106 ASP A CA 1
ATOM 856 C C . ASP A 1 106 ? -27.573 -3.356 28.270 1.00 90.81 106 ASP A C 1
ATOM 858 O O . ASP A 1 106 ? -28.022 -3.320 27.121 1.00 90.81 106 ASP A O 1
ATOM 862 N N . GLU A 1 107 ? -26.905 -2.315 28.784 1.00 93.31 107 GLU A N 1
ATOM 863 C CA . GLU A 1 107 ? -26.548 -1.130 28.001 1.00 93.31 107 GLU A CA 1
ATOM 864 C C . GLU A 1 107 ? -25.659 -1.525 26.809 1.00 93.31 107 GLU A C 1
ATOM 866 O O . GLU A 1 107 ? -24.614 -2.161 26.978 1.00 93.31 107 GLU A O 1
ATOM 871 N N . LYS A 1 108 ? -26.071 -1.140 25.594 1.00 92.81 108 LYS A N 1
ATOM 872 C CA . LYS A 1 108 ? -25.339 -1.445 24.359 1.00 92.81 108 LYS A CA 1
ATOM 873 C C . LYS A 1 108 ? -24.245 -0.425 24.079 1.00 92.81 108 LYS A C 1
ATOM 875 O O . LYS A 1 108 ? -24.399 0.772 24.308 1.00 92.81 108 LYS A O 1
ATOM 880 N N . VAL A 1 109 ? -23.149 -0.919 23.520 1.00 91.44 109 VAL A N 1
ATOM 881 C CA . VAL A 1 109 ? -22.028 -0.120 23.037 1.00 91.44 109 VAL A CA 1
ATOM 882 C C . VAL A 1 109 ? -22.248 0.161 21.559 1.00 91.44 109 VAL A C 1
ATOM 884 O O . VAL A 1 109 ? -22.322 -0.762 20.746 1.00 91.44 109 VAL A O 1
ATOM 887 N N . VAL A 1 110 ? -22.326 1.442 21.207 1.00 91.12 110 VAL A N 1
ATOM 888 C CA . VAL A 1 110 ? -22.359 1.875 19.809 1.00 91.12 110 VAL A CA 1
ATOM 889 C C . VAL A 1 110 ? -20.933 1.856 19.269 1.00 91.12 110 VAL A C 1
ATOM 891 O O . VAL A 1 110 ? -20.080 2.624 19.710 1.00 91.12 110 VAL A O 1
ATOM 894 N N . VAL A 1 111 ? -20.676 0.985 18.302 1.00 90.19 111 VAL A N 1
ATOM 895 C CA . VAL A 1 111 ? -19.397 0.870 17.605 1.00 90.19 111 VAL A CA 1
ATOM 896 C C . VAL A 1 111 ? -19.549 1.442 16.204 1.00 90.19 111 VAL A C 1
ATOM 898 O O . VAL A 1 111 ? -20.424 1.033 15.439 1.00 90.19 111 VAL A O 1
ATOM 901 N N . LYS A 1 112 ? -18.677 2.388 15.857 1.00 89.44 112 LYS A N 1
ATOM 902 C CA . LYS A 1 112 ? -18.552 2.929 14.505 1.00 89.44 112 LYS A CA 1
ATOM 903 C C . LYS A 1 112 ? -17.077 3.037 14.150 1.00 89.44 112 LYS A C 1
ATOM 905 O O . LYS A 1 112 ? -16.366 3.849 14.736 1.00 89.44 112 LYS A O 1
ATOM 910 N N . PHE A 1 113 ? -16.629 2.234 13.193 1.00 87.00 113 PHE A N 1
ATOM 911 C CA . PHE A 1 113 ? -15.266 2.329 12.687 1.00 87.00 113 PHE A CA 1
ATOM 912 C C . PHE A 1 113 ? -15.152 3.460 11.658 1.00 87.00 113 PHE A C 1
ATOM 914 O O . PHE A 1 113 ? -16.109 3.778 10.958 1.00 87.00 113 PHE A O 1
ATOM 921 N N . LEU A 1 114 ? -13.988 4.115 11.605 1.00 83.75 114 LEU A N 1
ATOM 922 C CA . LEU A 1 114 ? -13.766 5.301 10.766 1.00 83.75 114 LEU A CA 1
ATOM 923 C C . LEU A 1 114 ? -13.938 5.005 9.268 1.00 83.75 114 LEU A C 1
ATOM 925 O O . LEU A 1 114 ? -14.333 5.875 8.499 1.00 83.75 114 LEU A O 1
ATOM 929 N N . ASP A 1 115 ? -13.606 3.782 8.878 1.00 76.31 115 ASP A N 1
ATOM 930 C CA . ASP A 1 115 ? -13.648 3.256 7.521 1.00 76.31 115 ASP A CA 1
ATOM 931 C C . ASP A 1 115 ? -14.996 2.605 7.166 1.00 76.31 115 ASP A C 1
ATOM 933 O O . ASP A 1 115 ? -15.150 2.076 6.070 1.00 76.31 115 ASP A O 1
ATOM 937 N N . GLU A 1 116 ? -15.982 2.659 8.065 1.00 82.88 116 GLU A N 1
ATOM 938 C CA . GLU A 1 116 ? -17.316 2.100 7.857 1.00 82.88 116 GLU A CA 1
ATOM 939 C C . GLU A 1 116 ? -18.392 3.192 7.908 1.00 82.88 116 GLU A C 1
ATOM 941 O O . GLU A 1 116 ? -18.399 4.082 8.763 1.00 82.88 116 GLU A O 1
ATOM 946 N N . GLU A 1 117 ? -19.360 3.114 6.994 1.00 82.69 117 GLU A N 1
ATOM 947 C CA . GLU A 1 117 ? -20.466 4.078 6.953 1.00 82.69 117 GLU A CA 1
ATOM 948 C C . GLU A 1 117 ? -21.484 3.846 8.078 1.00 82.69 117 GLU A C 1
ATOM 950 O O . GLU A 1 117 ? -22.141 4.783 8.541 1.00 82.69 117 GLU A O 1
ATOM 955 N N . THR A 1 118 ? -21.602 2.598 8.535 1.00 84.00 118 THR A N 1
ATOM 956 C CA . THR A 1 118 ? -22.673 2.154 9.431 1.00 84.00 118 THR A CA 1
ATOM 957 C C . THR A 1 118 ? -22.165 2.012 10.861 1.00 84.00 118 THR A C 1
ATOM 959 O O . THR A 1 118 ? -21.084 1.482 11.101 1.00 84.00 118 THR A O 1
ATOM 962 N N . SER A 1 119 ? -22.957 2.479 11.824 1.00 89.88 119 SER A N 1
ATOM 963 C CA . SER A 1 119 ? -22.753 2.196 13.245 1.00 89.88 119 SER A CA 1
ATOM 964 C C . SER A 1 119 ? -23.572 0.984 13.666 1.00 89.88 119 SER A C 1
ATOM 966 O O . SER A 1 119 ? -24.725 0.849 13.254 1.00 89.88 119 SER A O 1
ATOM 968 N N . TYR A 1 120 ? -23.016 0.163 14.547 1.00 90.75 120 TYR A N 1
ATOM 969 C CA . TYR A 1 120 ? -23.668 -1.026 15.079 1.00 90.75 120 TYR A CA 1
ATOM 970 C C . TYR A 1 120 ? -23.719 -0.982 16.603 1.00 90.75 120 TYR A C 1
ATOM 972 O O . TYR A 1 120 ? -22.833 -0.425 17.247 1.00 90.75 120 TYR A O 1
ATOM 980 N N . GLU A 1 121 ? -24.749 -1.592 17.177 1.00 92.81 121 GLU A N 1
ATOM 981 C CA . GLU A 1 121 ? -24.899 -1.744 18.621 1.00 92.81 121 GLU A CA 1
ATOM 982 C C . GLU A 1 121 ? -24.549 -3.172 19.024 1.00 92.81 121 GLU A C 1
ATOM 984 O O . GLU A 1 121 ? -25.101 -4.134 18.487 1.00 92.81 121 GLU A O 1
ATOM 989 N N . TYR A 1 122 ? -23.640 -3.306 19.983 1.00 92.06 122 TYR A N 1
ATOM 990 C CA . TYR A 1 122 ? -23.191 -4.594 20.495 1.00 92.06 122 TYR A CA 1
ATOM 991 C C . TYR A 1 122 ? -23.302 -4.633 22.015 1.00 92.06 122 TYR A C 1
ATOM 993 O O . TYR A 1 122 ? -23.237 -3.600 22.684 1.00 92.06 122 TYR A O 1
ATOM 1001 N N . ASP A 1 123 ? -23.448 -5.830 22.580 1.00 92.12 123 ASP A N 1
ATOM 1002 C CA . ASP A 1 123 ? -23.083 -6.015 23.981 1.00 92.12 123 ASP A CA 1
ATOM 1003 C C . ASP A 1 123 ? -21.579 -5.753 24.168 1.00 92.12 123 ASP A C 1
ATOM 1005 O O . ASP A 1 123 ? -20.793 -5.737 23.214 1.00 92.12 123 ASP A O 1
ATOM 1009 N N . MET A 1 124 ? -21.185 -5.526 25.414 1.00 89.06 124 MET A N 1
ATOM 1010 C CA . MET A 1 124 ? -19.825 -5.133 25.765 1.00 89.06 124 MET A CA 1
ATOM 1011 C C . MET A 1 124 ? -18.755 -6.131 25.292 1.00 89.06 124 MET A C 1
ATOM 1013 O O . MET A 1 124 ? -17.733 -5.717 24.739 1.00 89.06 124 MET A O 1
ATOM 1017 N N . ASP A 1 125 ? -18.980 -7.432 25.480 1.00 88.75 125 ASP A N 1
ATOM 1018 C CA . ASP A 1 125 ? -17.997 -8.464 25.134 1.00 88.75 125 ASP A CA 1
ATOM 1019 C C . ASP A 1 125 ? -17.839 -8.569 23.613 1.00 88.75 125 ASP A C 1
ATOM 1021 O O . ASP A 1 125 ? -16.719 -8.607 23.089 1.00 88.75 125 ASP A O 1
ATOM 1025 N N . THR A 1 126 ? -18.959 -8.525 22.888 1.00 92.62 126 THR A N 1
ATOM 1026 C CA . THR A 1 126 ? -18.969 -8.506 21.423 1.00 92.62 126 THR A CA 1
ATOM 1027 C C . THR A 1 126 ? -18.299 -7.244 20.874 1.00 92.62 126 THR A C 1
ATOM 1029 O O . THR A 1 126 ? -17.510 -7.335 19.931 1.00 92.62 126 THR A O 1
ATOM 1032 N N . ALA A 1 127 ? -18.540 -6.075 21.478 1.00 92.69 127 ALA A N 1
ATOM 1033 C CA . ALA A 1 127 ? -17.890 -4.826 21.087 1.00 92.69 127 ALA A CA 1
ATOM 1034 C C . ALA A 1 127 ? -16.364 -4.925 21.221 1.00 92.69 127 ALA A C 1
ATOM 1036 O O . ALA A 1 127 ? -15.643 -4.641 20.262 1.00 92.69 127 ALA A O 1
ATOM 1037 N N . LEU A 1 128 ? -15.862 -5.383 22.375 1.00 91.38 128 LEU A N 1
ATOM 1038 C CA . LEU A 1 128 ? -14.427 -5.574 22.617 1.00 91.38 128 LEU A CA 1
ATOM 1039 C C . LEU A 1 128 ? -13.794 -6.547 21.618 1.00 91.38 128 LEU A C 1
ATOM 1041 O O . LEU A 1 128 ? -12.708 -6.277 21.096 1.00 91.38 128 LEU A O 1
ATOM 1045 N N . ASN A 1 129 ? -14.472 -7.661 21.328 1.00 91.94 129 ASN A N 1
ATOM 1046 C CA . ASN A 1 129 ? -13.998 -8.625 20.343 1.00 91.94 129 ASN A CA 1
ATOM 1047 C C . ASN A 1 129 ? -13.920 -8.001 18.941 1.00 91.94 129 ASN A C 1
ATOM 1049 O O . ASN A 1 129 ? -12.896 -8.127 18.270 1.00 91.94 129 ASN A O 1
ATOM 1053 N N . ASN A 1 130 ? -14.950 -7.260 18.526 1.00 92.81 130 ASN A N 1
ATOM 1054 C CA . ASN A 1 130 ? -14.971 -6.573 17.234 1.00 92.81 130 ASN A CA 1
ATOM 1055 C C . ASN A 1 130 ? -13.861 -5.519 17.122 1.00 92.81 130 ASN A C 1
ATOM 1057 O O . ASN A 1 130 ? -13.176 -5.474 16.101 1.00 92.81 130 ASN A O 1
ATOM 1061 N N . PHE A 1 131 ? -13.609 -4.732 18.176 1.00 93.25 131 PHE A N 1
ATOM 1062 C CA . PHE A 1 131 ? -12.458 -3.823 18.230 1.00 93.25 131 PHE A CA 1
ATOM 1063 C C . PHE A 1 131 ? -11.133 -4.574 18.033 1.00 93.25 131 PHE A C 1
ATOM 1065 O O . PHE A 1 131 ? -10.293 -4.138 17.245 1.00 93.25 131 PHE A O 1
ATOM 1072 N N . SER A 1 132 ? -10.940 -5.713 18.709 1.00 91.62 132 SER A N 1
ATOM 1073 C CA . SER A 1 132 ? -9.714 -6.511 18.573 1.00 91.62 132 SER A CA 1
ATOM 1074 C C . SER A 1 132 ? -9.543 -7.068 17.160 1.00 91.62 132 SER A C 1
ATOM 1076 O O . SER A 1 132 ? -8.452 -6.979 16.597 1.00 91.62 132 SER A O 1
ATOM 1078 N N . VAL A 1 133 ? -10.608 -7.619 16.572 1.00 93.50 133 VAL A N 1
ATOM 1079 C CA . VAL A 1 133 ? -10.583 -8.167 15.209 1.00 93.50 133 VAL A CA 1
ATOM 1080 C C . VAL A 1 133 ? -10.268 -7.063 14.203 1.00 93.50 133 VAL A C 1
ATOM 1082 O O . VAL A 1 133 ? -9.351 -7.219 13.394 1.00 93.50 133 VAL A O 1
ATOM 1085 N N . LYS A 1 134 ? -10.958 -5.919 14.292 1.00 94.38 134 LYS A N 1
ATOM 1086 C CA . LYS A 1 134 ? -10.722 -4.766 13.415 1.00 94.38 134 LYS A CA 1
ATOM 1087 C C . LYS A 1 134 ? -9.283 -4.265 13.517 1.00 94.38 134 LYS A C 1
ATOM 1089 O O . LYS A 1 134 ? -8.662 -3.956 12.503 1.00 94.38 134 LYS A O 1
ATOM 1094 N N . MET A 1 135 ? -8.723 -4.247 14.727 1.00 93.06 135 MET A N 1
ATOM 1095 C CA . MET A 1 135 ? -7.336 -3.849 14.959 1.00 93.06 135 MET A CA 1
ATOM 1096 C C . MET A 1 135 ? -6.362 -4.783 14.238 1.00 93.06 135 MET A C 1
ATOM 1098 O O . MET A 1 135 ? -5.468 -4.313 13.536 1.00 93.06 135 MET A O 1
ATOM 1102 N N . SER A 1 136 ? -6.547 -6.100 14.369 1.00 93.69 136 SER A N 1
ATOM 1103 C CA . SER A 1 136 ? -5.716 -7.096 13.683 1.00 93.69 136 SER A CA 1
ATOM 1104 C C . SER A 1 136 ? -5.814 -7.000 12.160 1.00 93.69 136 SER A C 1
ATOM 1106 O O . SER A 1 136 ? -4.788 -7.108 11.489 1.00 93.69 136 SER A O 1
ATOM 1108 N N . LEU A 1 137 ? -7.014 -6.759 11.621 1.00 93.06 137 LEU A N 1
ATOM 1109 C CA . LEU A 1 137 ? -7.227 -6.571 10.183 1.00 93.06 137 LEU A CA 1
ATOM 1110 C C . LEU A 1 137 ? -6.483 -5.337 9.662 1.00 93.06 137 LEU A C 1
ATOM 1112 O O . LEU A 1 137 ? -5.673 -5.465 8.747 1.00 93.06 137 LEU A O 1
ATOM 1116 N N . LEU A 1 138 ? -6.656 -4.177 10.305 1.00 93.00 138 LEU A N 1
ATOM 1117 C CA . LEU A 1 138 ? -5.954 -2.948 9.919 1.00 93.00 138 LEU A CA 1
ATOM 1118 C C . LEU A 1 138 ? -4.430 -3.112 9.978 1.00 93.00 138 LEU A C 1
ATOM 1120 O O . LEU A 1 138 ? -3.725 -2.657 9.079 1.00 93.00 138 LEU A O 1
ATOM 1124 N N . TYR A 1 139 ? -3.901 -3.794 11.000 1.00 93.88 139 TYR A N 1
ATOM 1125 C CA . TYR A 1 139 ? -2.469 -4.096 11.072 1.00 93.88 139 TYR A CA 1
ATOM 1126 C C . TYR A 1 139 ? -1.995 -4.962 9.901 1.00 93.88 139 TYR A C 1
ATOM 1128 O O . TYR A 1 139 ? -0.968 -4.654 9.294 1.00 93.88 139 TYR A O 1
ATOM 1136 N N . ALA A 1 140 ? -2.729 -6.028 9.573 1.00 93.12 140 ALA A N 1
ATOM 1137 C CA . ALA A 1 140 ? -2.391 -6.896 8.450 1.00 93.12 140 ALA A CA 1
ATOM 1138 C 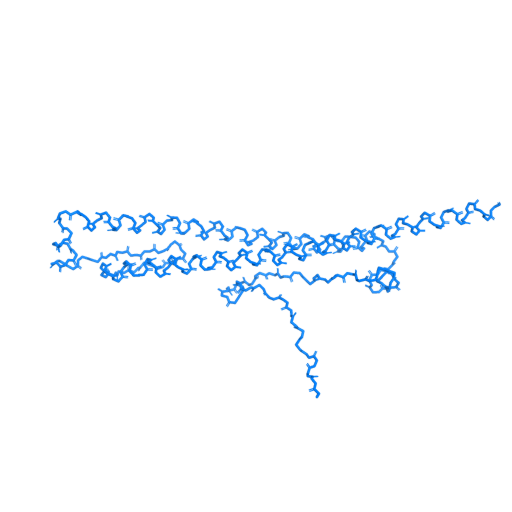C . ALA A 1 140 ? -2.423 -6.126 7.121 1.00 93.12 140 ALA A C 1
ATOM 1140 O O . ALA A 1 140 ? -1.498 -6.237 6.318 1.00 93.12 140 ALA A O 1
ATOM 1141 N N . GLU A 1 141 ? -3.438 -5.290 6.915 1.00 92.38 141 GLU A N 1
ATOM 1142 C CA . GLU A 1 141 ? -3.572 -4.461 5.720 1.00 92.38 141 GLU A CA 1
ATOM 1143 C C . GLU A 1 141 ? -2.449 -3.433 5.580 1.00 92.38 141 GLU A C 1
ATOM 1145 O O . GLU A 1 141 ? -1.961 -3.224 4.469 1.00 92.38 141 GLU A O 1
ATOM 1150 N N . ILE A 1 142 ? -2.008 -2.806 6.675 1.00 94.38 142 ILE A N 1
ATOM 1151 C CA . ILE A 1 142 ? -0.855 -1.891 6.664 1.00 94.38 142 ILE A CA 1
ATOM 1152 C C . ILE A 1 142 ? 0.403 -2.634 6.209 1.00 94.38 142 ILE A C 1
ATOM 1154 O O . ILE A 1 142 ? 1.112 -2.144 5.334 1.00 94.38 142 ILE A O 1
ATOM 1158 N N . ILE A 1 143 ? 0.662 -3.827 6.754 1.00 95.00 143 ILE A N 1
ATOM 1159 C CA . ILE A 1 143 ? 1.834 -4.637 6.388 1.00 95.00 143 ILE A CA 1
ATOM 1160 C C . ILE A 1 143 ? 1.780 -5.037 4.910 1.00 95.00 143 ILE A C 1
ATOM 1162 O O . ILE A 1 143 ? 2.771 -4.909 4.197 1.00 95.00 143 ILE A O 1
ATOM 1166 N N . VAL A 1 144 ? 0.619 -5.489 4.434 1.00 93.88 144 VAL A N 1
ATOM 1167 C CA . VAL A 1 144 ? 0.418 -5.836 3.022 1.00 93.88 144 VAL A CA 1
ATOM 1168 C C . VAL A 1 144 ? 0.666 -4.626 2.119 1.00 93.88 144 VAL A C 1
ATOM 1170 O O . VAL A 1 144 ? 1.391 -4.738 1.136 1.00 93.88 144 VAL A O 1
ATOM 1173 N N . THR A 1 145 ? 0.122 -3.462 2.479 1.00 93.62 145 THR A N 1
ATOM 1174 C CA . THR A 1 145 ? 0.296 -2.221 1.704 1.00 93.62 145 THR A CA 1
ATOM 1175 C C . THR A 1 145 ? 1.760 -1.765 1.705 1.00 93.62 145 THR A C 1
ATOM 1177 O O . THR A 1 145 ? 2.249 -1.264 0.698 1.00 93.62 145 THR A O 1
ATOM 1180 N N . GLN A 1 146 ? 2.488 -1.974 2.807 1.00 93.88 146 GLN A N 1
ATOM 1181 C CA . GLN A 1 146 ? 3.920 -1.685 2.888 1.00 93.88 146 GLN A CA 1
ATOM 1182 C C . GLN A 1 146 ? 4.736 -2.595 1.957 1.00 93.88 146 GLN A C 1
ATOM 1184 O O . GLN A 1 146 ? 5.594 -2.100 1.234 1.00 93.88 146 GLN A O 1
ATOM 1189 N N . ASN A 1 147 ? 4.430 -3.894 1.910 1.00 93.38 147 ASN A N 1
ATOM 1190 C CA . ASN A 1 147 ? 5.075 -4.811 0.965 1.00 93.38 147 ASN A CA 1
ATOM 1191 C C . ASN A 1 147 ? 4.793 -4.413 -0.494 1.00 93.38 147 ASN A C 1
ATOM 1193 O O . ASN A 1 147 ? 5.675 -4.507 -1.343 1.00 93.38 147 ASN A O 1
ATOM 1197 N N . ASP A 1 148 ? 3.576 -3.947 -0.788 1.00 94.06 148 ASP A N 1
ATOM 1198 C CA . ASP A 1 148 ? 3.231 -3.432 -2.115 1.00 94.06 148 ASP A CA 1
ATOM 1199 C C . ASP A 1 148 ? 4.064 -2.190 -2.476 1.00 94.06 148 ASP A C 1
ATOM 1201 O O . ASP A 1 148 ? 4.504 -2.072 -3.618 1.00 94.06 148 ASP A O 1
ATOM 1205 N N . ILE A 1 149 ? 4.350 -1.295 -1.519 1.00 95.25 149 ILE A N 1
ATOM 1206 C CA . ILE A 1 149 ? 5.268 -0.163 -1.742 1.00 95.25 149 ILE A CA 1
ATOM 1207 C C . ILE A 1 149 ? 6.649 -0.670 -2.152 1.00 95.25 149 ILE A C 1
ATOM 1209 O O . ILE A 1 149 ? 7.179 -0.189 -3.151 1.00 95.25 149 ILE A O 1
ATOM 1213 N N . ASP A 1 150 ? 7.203 -1.653 -1.441 1.00 93.88 150 ASP A N 1
ATOM 1214 C CA . ASP A 1 150 ? 8.533 -2.197 -1.744 1.00 93.88 150 ASP A CA 1
ATOM 1215 C C . ASP A 1 150 ? 8.590 -2.790 -3.167 1.00 93.88 150 ASP A C 1
ATOM 1217 O O . ASP A 1 150 ? 9.573 -2.614 -3.894 1.00 93.88 150 ASP A O 1
ATOM 1221 N N . VAL A 1 151 ? 7.508 -3.444 -3.606 1.00 92.75 151 VAL A N 1
ATOM 1222 C CA . VAL A 1 151 ? 7.366 -3.966 -4.976 1.00 92.75 151 VAL A CA 1
ATOM 1223 C C . VAL A 1 151 ? 7.346 -2.835 -6.008 1.00 92.75 151 VAL A C 1
ATOM 1225 O O . VAL A 1 151 ? 8.061 -2.902 -7.010 1.00 92.75 151 VAL A O 1
ATOM 1228 N N . VAL A 1 152 ? 6.564 -1.777 -5.786 1.00 94.75 152 VAL A N 1
ATOM 1229 C CA . VAL A 1 152 ? 6.512 -0.640 -6.722 1.00 94.75 152 VAL A CA 1
ATOM 1230 C C . VAL A 1 152 ? 7.838 0.127 -6.738 1.00 94.75 152 VAL A C 1
ATOM 1232 O O . VAL A 1 152 ? 8.298 0.541 -7.802 1.00 94.75 152 VAL A O 1
ATOM 1235 N N . GLU A 1 153 ? 8.497 0.287 -5.589 1.00 95.06 153 GLU A N 1
ATOM 1236 C CA . GLU A 1 153 ? 9.825 0.901 -5.503 1.00 95.06 153 GLU A CA 1
ATOM 1237 C C . GLU A 1 153 ? 10.874 0.083 -6.269 1.00 95.06 153 GLU A C 1
ATOM 1239 O O . GLU A 1 153 ? 11.736 0.658 -6.938 1.00 95.06 153 GLU A O 1
ATOM 1244 N N . HIS A 1 154 ? 10.769 -1.249 -6.268 1.00 94.12 154 HIS A N 1
ATOM 1245 C CA . HIS A 1 154 ? 11.600 -2.098 -7.117 1.00 94.12 154 HIS A CA 1
ATOM 1246 C C . HIS A 1 154 ? 11.404 -1.793 -8.612 1.00 94.12 154 HIS A C 1
ATOM 1248 O O . HIS A 1 154 ? 12.392 -1.595 -9.325 1.00 94.12 154 HIS A O 1
ATOM 1254 N N . PHE A 1 155 ? 10.158 -1.671 -9.088 1.00 94.31 155 PHE A N 1
ATOM 1255 C CA . PHE A 1 155 ? 9.886 -1.278 -10.477 1.00 94.31 155 PHE A CA 1
ATOM 1256 C C . PHE A 1 155 ? 10.373 0.133 -10.793 1.00 94.31 155 PHE A C 1
ATOM 1258 O O . PHE A 1 155 ? 10.987 0.338 -11.840 1.00 94.31 155 PHE A O 1
ATOM 1265 N N . LYS A 1 156 ? 10.198 1.088 -9.873 1.00 95.19 156 LYS A N 1
ATOM 1266 C CA . LYS A 1 156 ? 10.740 2.445 -10.020 1.00 95.19 156 LYS A CA 1
ATOM 1267 C C . LYS A 1 156 ? 12.249 2.405 -10.258 1.00 95.19 156 LYS A C 1
ATOM 1269 O O . LYS A 1 156 ? 12.742 3.040 -11.187 1.00 95.19 156 LYS A O 1
ATOM 1274 N N . ASN A 1 157 ? 12.972 1.620 -9.461 1.00 95.12 157 ASN A N 1
ATOM 1275 C CA . ASN A 1 157 ? 14.421 1.480 -9.581 1.00 95.12 157 ASN A CA 1
ATOM 1276 C C . ASN A 1 157 ? 14.835 0.835 -10.911 1.00 95.12 157 ASN A C 1
ATOM 1278 O O . ASN A 1 157 ? 15.818 1.266 -11.513 1.00 95.12 157 ASN A O 1
ATOM 1282 N N . ILE A 1 158 ? 14.080 -0.153 -11.406 1.00 95.31 158 ILE A N 1
ATOM 1283 C CA . ILE A 1 158 ? 14.309 -0.726 -12.741 1.00 95.31 158 ILE A CA 1
ATOM 1284 C C . ILE A 1 158 ? 14.094 0.334 -13.827 1.00 95.31 158 ILE A C 1
ATOM 1286 O O . ILE A 1 158 ? 14.941 0.477 -14.706 1.00 95.31 158 ILE A O 1
ATOM 1290 N N . ALA A 1 159 ? 12.997 1.093 -13.769 1.00 94.56 159 ALA A N 1
ATOM 1291 C CA . ALA A 1 159 ? 12.705 2.138 -14.748 1.00 94.56 159 ALA A CA 1
ATOM 1292 C C . ALA A 1 159 ? 13.800 3.218 -14.761 1.00 94.56 159 ALA A C 1
ATOM 1294 O O . ALA A 1 159 ? 14.283 3.591 -15.828 1.00 94.56 159 ALA A O 1
ATOM 1295 N N . MET A 1 160 ? 14.262 3.651 -13.584 1.00 95.81 160 MET A N 1
ATOM 1296 C CA . MET A 1 160 ? 15.380 4.591 -13.461 1.00 95.81 160 MET A CA 1
ATOM 1297 C C . MET A 1 160 ? 16.675 4.027 -14.056 1.00 95.81 160 MET A C 1
ATOM 1299 O O . MET A 1 160 ? 17.348 4.722 -14.812 1.00 95.81 160 MET A O 1
ATOM 1303 N N . ALA A 1 161 ? 17.004 2.763 -13.769 1.00 95.75 161 ALA A N 1
ATOM 1304 C CA . ALA A 1 161 ? 18.183 2.113 -14.337 1.00 95.75 161 ALA A CA 1
ATOM 1305 C C . ALA A 1 161 ? 18.101 2.011 -15.868 1.00 95.75 161 ALA A C 1
ATOM 1307 O O . ALA A 1 161 ? 19.094 2.244 -16.552 1.00 95.75 161 ALA A O 1
ATOM 1308 N N . ASN A 1 162 ? 16.920 1.713 -16.415 1.00 95.19 162 ASN A N 1
ATOM 1309 C CA . ASN A 1 162 ? 16.695 1.700 -17.858 1.00 95.19 162 ASN A CA 1
ATOM 1310 C C . ASN A 1 162 ? 16.935 3.083 -18.483 1.00 95.19 162 ASN A C 1
ATOM 1312 O O . ASN A 1 162 ? 17.610 3.157 -19.508 1.00 95.19 162 ASN A O 1
ATOM 1316 N N . CYS A 1 163 ? 16.434 4.164 -17.865 1.00 94.31 163 CYS A N 1
ATOM 1317 C CA . CYS A 1 163 ? 16.713 5.533 -18.313 1.00 94.31 163 CYS A CA 1
ATOM 1318 C C . CYS A 1 163 ? 18.220 5.797 -18.370 1.00 94.31 163 CYS A C 1
ATOM 1320 O O . CYS A 1 163 ? 18.732 6.217 -19.404 1.00 94.31 163 CYS A O 1
ATOM 1322 N N . THR A 1 164 ? 18.929 5.524 -17.269 1.00 94.56 164 THR A N 1
ATOM 1323 C CA . THR A 1 164 ? 20.376 5.750 -17.175 1.00 94.56 164 THR A CA 1
ATOM 1324 C C . THR A 1 164 ? 21.134 4.954 -18.232 1.00 94.56 164 THR A C 1
ATOM 1326 O O . THR A 1 164 ? 21.916 5.533 -18.974 1.00 94.56 164 THR A O 1
ATOM 1329 N N . ASN A 1 165 ? 20.840 3.660 -18.383 1.00 93.50 165 ASN A N 1
ATOM 1330 C CA . ASN A 1 165 ? 21.530 2.802 -19.349 1.00 93.50 165 ASN A CA 1
ATOM 1331 C C . ASN A 1 165 ? 21.364 3.284 -20.798 1.00 93.50 165 ASN A C 1
ATOM 1333 O O . ASN A 1 165 ? 22.316 3.244 -21.572 1.00 93.50 165 ASN A O 1
ATOM 1337 N N . VAL A 1 166 ? 20.160 3.723 -21.174 1.00 93.94 166 VAL A N 1
ATOM 1338 C CA . VAL A 1 166 ? 19.867 4.211 -22.530 1.00 93.94 166 VAL A CA 1
ATOM 1339 C C . VAL A 1 166 ? 20.572 5.541 -22.810 1.00 93.94 166 VAL A C 1
ATOM 1341 O O . VAL A 1 166 ? 21.133 5.715 -23.893 1.00 93.94 166 VAL A O 1
ATOM 1344 N N . ILE A 1 167 ? 20.582 6.456 -21.836 1.00 93.38 167 ILE A N 1
ATOM 1345 C CA . ILE A 1 167 ? 21.287 7.741 -21.945 1.00 93.38 167 ILE A CA 1
ATOM 1346 C C . ILE A 1 167 ? 22.799 7.505 -22.059 1.00 93.38 167 ILE A C 1
ATOM 1348 O O . ILE A 1 167 ? 23.421 7.986 -23.007 1.00 93.38 167 ILE A O 1
ATOM 1352 N N . ASP A 1 168 ? 23.374 6.703 -21.161 1.00 93.19 168 ASP A N 1
ATOM 1353 C CA . ASP A 1 168 ? 24.811 6.411 -21.135 1.00 93.19 168 ASP A CA 1
ATOM 1354 C C . ASP A 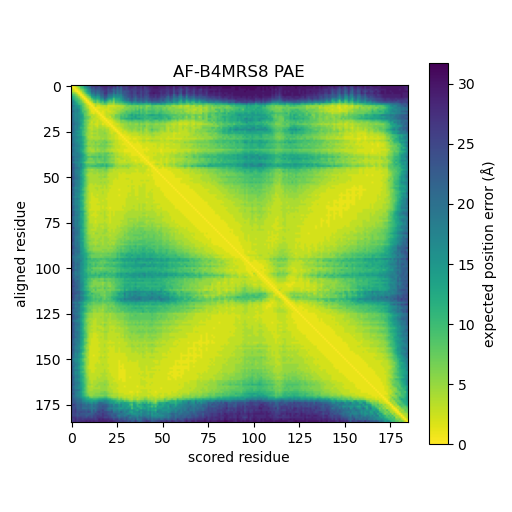1 168 ? 25.283 5.749 -22.437 1.00 93.19 168 ASP A C 1
ATOM 1356 O O . ASP A 1 168 ? 26.352 6.074 -22.967 1.00 93.19 168 ASP A O 1
ATOM 1360 N N . TRP A 1 169 ? 24.479 4.831 -22.983 1.00 93.31 169 TRP A N 1
ATOM 1361 C CA . TRP A 1 169 ? 24.748 4.191 -24.268 1.00 93.31 169 TRP A CA 1
ATOM 1362 C C . TRP A 1 169 ? 24.759 5.206 -25.415 1.00 93.31 169 TRP A C 1
ATOM 1364 O O . TRP A 1 169 ? 25.697 5.230 -26.215 1.00 93.31 169 TRP A O 1
ATOM 1374 N N . PHE A 1 170 ? 23.752 6.083 -25.472 1.00 91.31 170 PHE A N 1
ATOM 1375 C CA . PHE A 1 170 ? 23.640 7.098 -26.517 1.00 91.31 170 PHE A CA 1
ATOM 1376 C C . PHE A 1 170 ? 24.825 8.072 -26.488 1.00 91.31 170 PHE A C 1
ATOM 1378 O O . PHE A 1 170 ? 25.464 8.300 -27.515 1.00 91.31 170 PHE A O 1
ATOM 1385 N N . GLU A 1 171 ? 25.185 8.584 -25.309 1.00 91.31 171 GLU A N 1
ATOM 1386 C CA . GLU A 1 171 ? 26.334 9.482 -25.138 1.00 91.31 171 GLU A CA 1
ATOM 1387 C C . GLU A 1 171 ? 27.674 8.811 -25.479 1.00 91.31 171 GLU A C 1
ATOM 1389 O O . GLU A 1 171 ? 28.611 9.455 -25.961 1.00 91.31 171 GLU A O 1
ATOM 1394 N N . SER A 1 172 ? 27.806 7.512 -25.209 1.00 89.31 172 SER A N 1
ATOM 1395 C CA . SER A 1 172 ? 29.019 6.749 -25.527 1.00 89.31 172 SER A CA 1
ATOM 1396 C C . SER A 1 172 ? 29.174 6.519 -27.032 1.00 89.31 172 SER A C 1
ATOM 1398 O O . SER A 1 172 ? 30.285 6.630 -27.560 1.00 89.31 172 SER A O 1
ATOM 1400 N N . ASN A 1 173 ? 28.070 6.281 -27.742 1.00 85.94 173 ASN A N 1
ATOM 1401 C CA . ASN A 1 173 ? 28.087 6.120 -29.193 1.00 85.94 173 ASN A CA 1
ATOM 1402 C C . ASN A 1 173 ? 28.272 7.442 -29.940 1.00 85.94 173 ASN A C 1
ATOM 1404 O O . ASN A 1 173 ? 29.089 7.480 -30.8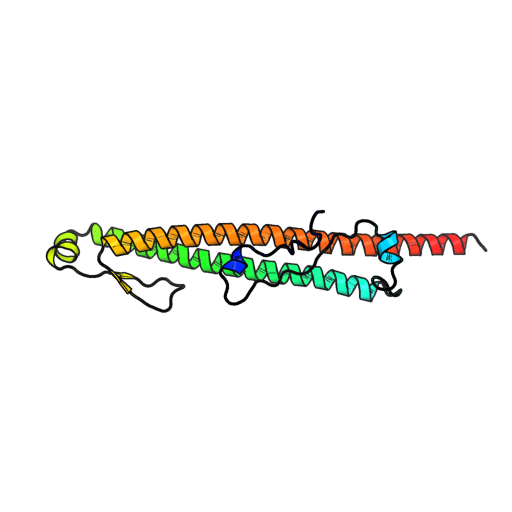57 1.00 85.94 173 ASN A O 1
ATOM 1408 N N . GLN A 1 174 ? 27.644 8.541 -29.505 1.00 80.75 174 GLN A N 1
ATOM 1409 C CA . GLN A 1 174 ? 27.904 9.858 -30.107 1.00 80.75 174 GLN A CA 1
ATOM 1410 C C . GLN A 1 174 ? 29.379 10.264 -29.993 1.00 80.75 174 GLN A C 1
ATOM 1412 O O . GLN A 1 174 ? 29.996 10.654 -30.982 1.00 80.75 174 GLN A O 1
ATOM 1417 N N . ARG A 1 175 ? 29.995 10.074 -28.817 1.00 73.38 175 ARG A N 1
ATOM 1418 C CA . ARG A 1 175 ? 31.435 10.329 -28.632 1.00 73.38 175 ARG A CA 1
ATOM 1419 C C . ARG A 1 175 ? 32.314 9.451 -29.523 1.00 73.38 175 ARG A C 1
ATOM 1421 O O . ARG A 1 175 ? 33.343 9.906 -30.015 1.00 73.38 175 ARG A O 1
ATOM 1428 N N . SER A 1 176 ? 31.926 8.196 -29.735 1.00 68.94 176 SER A N 1
ATOM 1429 C CA . SER A 1 176 ? 32.677 7.267 -30.587 1.00 68.94 176 SER A CA 1
ATOM 1430 C C . SER A 1 176 ? 32.587 7.645 -32.072 1.00 68.94 176 SER A C 1
ATOM 1432 O O . SER A 1 176 ? 33.571 7.522 -32.802 1.00 68.94 176 SER A O 1
ATOM 1434 N N . GLU A 1 177 ? 31.442 8.159 -32.524 1.00 63.94 177 GLU A N 1
ATOM 1435 C CA . GLU A 1 177 ? 31.255 8.659 -33.892 1.00 63.94 177 GLU A CA 1
ATOM 1436 C C . GLU A 1 177 ? 32.047 9.952 -34.160 1.00 63.94 177 GLU A C 1
ATOM 1438 O O . GLU A 1 177 ? 32.692 10.068 -35.205 1.00 63.94 177 GLU A O 1
ATOM 1443 N N . GLU A 1 178 ? 32.094 10.883 -33.203 1.00 59.50 178 GLU A N 1
ATOM 1444 C CA . GLU A 1 178 ? 32.869 12.132 -33.308 1.00 59.50 178 GLU A CA 1
ATOM 1445 C C . GLU A 1 178 ? 34.390 11.889 -33.403 1.00 59.50 178 GLU A C 1
ATOM 1447 O O . GLU A 1 178 ? 35.095 12.542 -34.183 1.00 59.50 178 GLU A O 1
ATOM 1452 N N . VAL A 1 179 ? 34.915 10.910 -32.657 1.00 60.69 179 VAL A N 1
ATOM 1453 C CA . VAL A 1 179 ? 36.341 10.531 -32.689 1.00 60.69 179 VAL A CA 1
ATOM 1454 C C . VAL A 1 179 ? 36.731 9.895 -34.029 1.00 60.69 179 VAL A C 1
ATOM 1456 O O . VAL A 1 179 ? 37.803 10.190 -34.569 1.00 60.69 179 VAL A O 1
ATOM 1459 N N . ASN A 1 180 ? 35.855 9.070 -34.605 1.00 56.12 180 ASN A N 1
ATOM 1460 C CA . ASN A 1 180 ? 36.098 8.415 -35.894 1.00 56.12 180 ASN A CA 1
ATOM 1461 C C . ASN A 1 180 ? 36.015 9.390 -37.082 1.00 56.12 180 ASN A C 1
ATOM 1463 O O . ASN A 1 180 ? 36.749 9.237 -38.059 1.00 56.12 180 ASN A O 1
ATOM 1467 N N . GLN A 1 181 ? 35.184 10.433 -36.994 1.00 52.59 181 GLN A N 1
ATOM 1468 C CA . GLN A 1 181 ? 35.157 11.513 -37.990 1.00 52.59 181 GLN A CA 1
ATOM 1469 C C . GLN A 1 181 ? 36.392 12.423 -37.894 1.00 52.59 181 GLN A C 1
ATOM 1471 O O . GLN A 1 181 ? 36.906 12.874 -38.915 1.00 52.59 181 GLN A O 1
ATOM 1476 N N . SER A 1 182 ? 36.924 12.633 -36.687 1.00 56.00 182 SER A N 1
ATOM 1477 C CA . SER A 1 182 ? 38.114 13.466 -36.450 1.00 56.00 182 SER A CA 1
ATOM 1478 C C . SER A 1 182 ? 39.436 12.810 -36.879 1.00 56.00 182 SER A C 1
ATOM 1480 O O . SER A 1 182 ? 40.438 13.500 -37.047 1.00 56.00 182 SER A O 1
ATOM 1482 N N . THR A 1 183 ? 39.458 11.486 -37.057 1.00 54.06 183 THR A N 1
ATOM 1483 C CA . THR A 1 183 ? 40.642 10.705 -37.473 1.00 54.06 183 THR A CA 1
ATOM 1484 C C . THR A 1 183 ? 40.639 10.313 -38.957 1.00 54.06 183 THR A C 1
ATOM 1486 O O . THR A 1 183 ? 41.621 9.747 -39.431 1.00 54.06 183 THR A O 1
ATOM 1489 N N . SER A 1 184 ? 39.571 10.632 -39.699 1.00 49.59 184 SER A N 1
ATOM 1490 C CA . SER A 1 18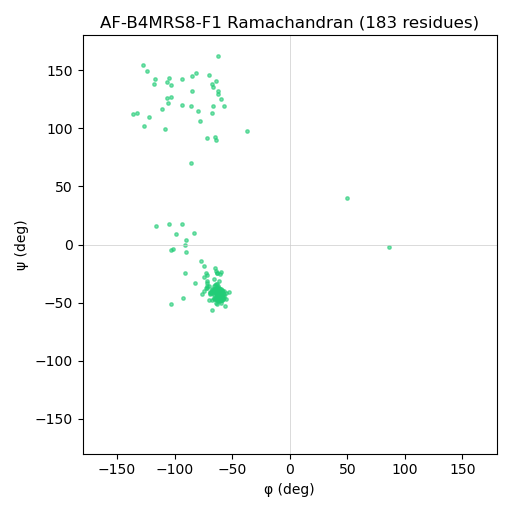4 ? 39.447 10.416 -41.155 1.00 49.59 184 SER A CA 1
ATOM 1491 C C . SER A 1 184 ? 39.723 11.665 -42.014 1.00 49.59 184 SER A C 1
ATOM 1493 O O . SER A 1 184 ? 39.483 11.626 -43.221 1.00 49.59 184 SER A O 1
ATOM 1495 N N . CYS A 1 185 ? 40.227 12.754 -41.420 1.00 43.25 185 CYS A N 1
ATOM 1496 C CA . CYS A 1 185 ? 40.698 13.955 -42.126 1.00 43.25 185 CYS A CA 1
ATOM 1497 C C . CYS 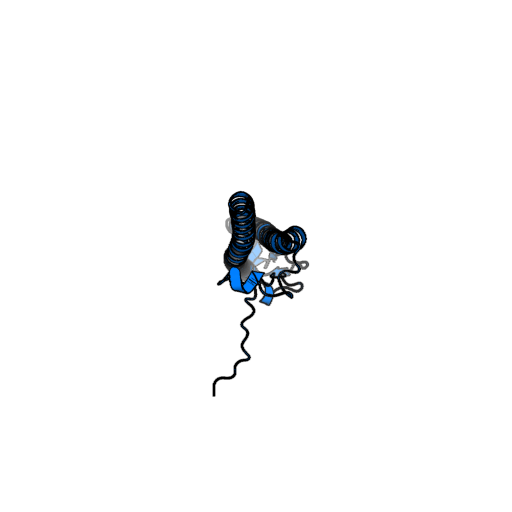A 1 185 ? 42.222 13.967 -42.279 1.00 43.25 185 CYS A C 1
ATOM 1499 O O . CYS A 1 185 ? 42.916 13.672 -41.280 1.00 43.25 185 CYS A O 1
#

Mean predicted aligned error: 8.2 Å